Protein 1BOO (pdb70)

GO terms:
  GO:0015667 site-specific DNA-methyltransferase (cytosine-N4-specific) activity (F, IDA)
  GO:0008170 N-methyltransferase activity (F, IDA)

Nearest PDB structures (foldseek):
  1boo-assembly1_A  TM=1.004E+00  e=2.087E-64  Proteus vulgaris
  1nw8-assembly1_A  TM=7.047E-01  e=1.117E-17  Cereibacter sphaeroides
  1g60-assembly1_B  TM=7.898E-01  e=9.160E-15  Moraxella bovis
  5hfj-assembly2_C  TM=8.032E-01  e=1.870E-13  Helicobacter pylori 26695
  5hfj-assembly3_H  TM=7.462E-01  e=2.062E-12  Helicobacter pylori 26695

Structure (mmCIF, N/CA/C/O backbone):
data_1BOO
#
_entry.id   1BOO
#
_cell.length_a   48.800
_cell.length_b   112.400
_cell.length_c   59.300
_cell.angle_alpha   90.00
_cell.angle_beta   109.20
_cell.angle_gamma   90.00
#
_symmetry.space_group_name_H-M   'P 1 21 1'
#
loop_
_entity.id
_entity.type
_entity.pdbx_description
1 polymer 'PROTEIN (N-4 CYTOSINE-SPECIFIC METHYLTRANSFERASE PVU II)'
2 non-polymer S-ADENOSYL-L-HOMOCYSTEINE
#
loop_
_atom_site.group_PDB
_atom_site.id
_atom_site.type_symbol
_atom_site.label_atom_id
_atom_site.label_alt_id
_atom_site.label_comp_id
_atom_site.label_asym_id
_atom_site.label_entity_id
_atom_site.label_seq_id
_atom_site.pdbx_PDB_ins_code
_atom_site.Cartn_x
_atom_site.Cartn_y
_atom_site.Cartn_z
_atom_site.occupancy
_atom_site.B_iso_or_equiv
_atom_site.auth_seq_id
_atom_site.auth_comp_id
_atom_site.auth_asym_id
_atom_site.auth_atom_id
_atom_site.pdbx_PDB_model_num
ATOM 1 N N . ASN A 1 3 ? -23.522 37.511 63.037 1.00 71.14 16 ASN A N 1
ATOM 2 C CA . ASN A 1 3 ? -24.063 38.855 62.685 1.00 73.30 16 ASN A CA 1
ATOM 3 C C . ASN A 1 3 ? -24.596 38.878 61.245 1.00 70.47 16 ASN A C 1
ATOM 4 O O . ASN A 1 3 ? -25.635 39.481 60.955 1.00 67.91 16 ASN A O 1
ATOM 9 N N . PHE A 1 4 ? -23.877 38.208 60.350 1.00 65.01 17 PHE A N 1
ATOM 10 C CA . PHE A 1 4 ? -24.254 38.140 58.943 1.00 60.02 17 PHE A CA 1
ATOM 11 C C . PHE A 1 4 ? -25.324 37.073 58.791 1.00 63.12 17 PHE A C 1
ATOM 12 O O . PHE A 1 4 ? -25.547 36.299 59.735 1.00 66.48 17 PHE A O 1
ATOM 20 N N . GLY A 1 5 ? -25.995 37.041 57.637 1.00 62.01 18 GLY A N 1
ATOM 21 C CA . GLY A 1 5 ? -27.061 36.070 57.428 1.00 61.32 18 GLY A CA 1
ATOM 22 C C . GLY A 1 5 ? -26.635 34.646 57.108 1.00 62.96 18 GLY A C 1
ATOM 23 O O . GLY A 1 5 ? -27.479 33.799 56.815 1.00 62.55 18 GLY A O 1
ATOM 24 N N . LYS A 1 6 ? -25.345 34.357 57.257 1.00 64.77 19 LYS A N 1
ATOM 25 C CA . LYS A 1 6 ? -24.790 33.048 56.932 1.00 55.65 19 LYS A CA 1
ATOM 26 C C . LYS A 1 6 ? -23.739 32.648 57.980 1.00 52.41 19 LYS A C 1
ATOM 27 O O . LYS A 1 6 ? -23.565 33.338 58.992 1.00 57.19 19 LYS A O 1
ATOM 33 N N . LYS A 1 7 ? -23.087 31.508 57.773 1.00 45.17 20 LYS A N 1
ATOM 34 C CA . LYS A 1 7 ? -22.033 31.064 58.675 1.00 38.83 20 LYS A CA 1
ATOM 35 C C . LYS A 1 7 ? -20.744 31.098 57.870 1.00 35.38 20 LYS A C 1
ATOM 36 O O . LYS A 1 7 ? -20.724 30.766 56.685 1.00 33.31 20 LYS A O 1
ATOM 42 N N . PRO A 1 8 ? -19.660 31.555 58.494 1.00 30.92 21 PRO A N 1
ATOM 43 C CA . PRO A 1 8 ? -18.365 31.639 57.826 1.00 32.98 21 PRO A CA 1
ATOM 44 C C . PRO A 1 8 ? -17.877 30.313 57.304 1.00 29.94 21 PRO A C 1
ATOM 45 O O . PRO A 1 8 ? -18.138 29.284 57.906 1.00 39.33 21 PRO A O 1
ATOM 49 N N . ALA A 1 9 ? -17.168 30.341 56.179 1.00 23.48 22 ALA A N 1
ATOM 50 C CA . ALA A 1 9 ? -16.600 29.129 55.612 1.00 19.02 22 ALA A CA 1
ATOM 51 C C . ALA A 1 9 ? -15.617 28.579 56.640 1.00 19.44 22 ALA A C 1
ATOM 52 O O . ALA A 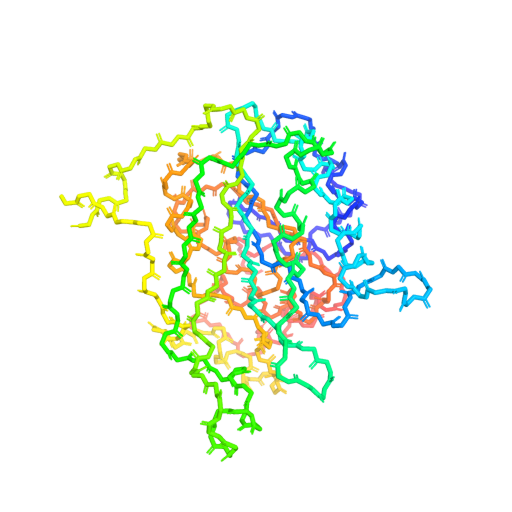1 9 ? -15.618 27.387 56.923 1.00 19.43 22 ALA A O 1
ATOM 54 N N . TYR A 1 10 ? -14.785 29.467 57.193 1.00 23.87 23 TYR A N 1
ATOM 55 C CA . TYR A 1 10 ? -13.787 29.109 58.204 1.00 16.50 23 TYR A CA 1
ATOM 56 C C . TYR A 1 10 ? -13.520 30.283 59.129 1.00 15.34 23 TYR A C 1
ATOM 57 O O . TYR A 1 10 ? -13.766 31.426 58.760 1.00 26.00 23 TYR A O 1
ATOM 66 N N . THR A 1 11 ? -12.984 30.013 60.311 1.00 12.59 24 THR A N 1
ATOM 67 C CA . THR A 1 11 ? -12.710 31.062 61.291 1.00 3.23 24 THR A CA 1
ATOM 68 C C . THR A 1 11 ? -11.356 30.839 61.915 1.00 13.26 24 THR A C 1
ATOM 69 O O . THR A 1 11 ? -10.906 29.691 62.046 1.00 18.00 24 THR A O 1
ATOM 73 N N . THR A 1 12 ? -10.680 31.925 62.260 1.00 17.68 25 THR A N 1
ATOM 74 C CA . THR A 1 12 ? -9.381 31.820 62.911 1.00 32.15 25 THR A CA 1
ATOM 75 C C . THR A 1 12 ? -9.409 32.759 64.128 1.00 38.22 25 THR A C 1
ATOM 76 O O . THR A 1 12 ? -10.458 33.329 64.460 1.00 37.14 25 THR A O 1
ATOM 80 N N . SER A 1 13 ? -8.262 32.913 64.780 1.00 46.87 26 SER A N 1
ATOM 81 C CA . SER A 1 13 ? -8.128 33.764 65.960 1.00 48.61 26 SER A CA 1
ATOM 82 C C . SER A 1 13 ? -8.768 35.164 65.849 1.00 46.33 26 SER A C 1
ATOM 83 O O . SER A 1 13 ? -9.656 35.494 66.633 1.00 44.35 26 SER A O 1
ATOM 86 N N . ASN A 1 14 ? -8.338 35.958 64.861 1.00 43.35 27 ASN A N 1
ATOM 87 C CA . ASN A 1 14 ? -8.841 37.335 64.656 1.00 36.61 27 ASN A CA 1
ATOM 88 C C . ASN A 1 14 ? -9.984 37.570 63.661 1.00 29.29 27 ASN A C 1
ATOM 89 O O . ASN A 1 14 ? -10.479 38.689 63.578 1.00 26.22 27 ASN A O 1
ATOM 94 N N . GLY A 1 15 ? -10.366 36.582 62.857 1.00 22.86 28 GLY A N 1
ATOM 95 C CA . GLY A 1 15 ? -11.438 36.840 61.913 1.00 17.96 28 GLY A CA 1
ATOM 96 C C . GLY A 1 15 ? -12.096 35.627 61.296 1.00 22.63 28 GLY A C 1
ATOM 97 O O . GLY A 1 15 ? -11.833 34.501 61.729 1.00 23.92 28 GLY A O 1
ATOM 98 N N . SER A 1 16 ? -12.913 35.848 60.260 1.00 15.52 29 SER A N 1
ATOM 99 C CA . SER A 1 16 ? -13.624 34.768 59.591 1.00 17.23 29 SER A CA 1
ATOM 100 C C . SER A 1 16 ? -14.039 35.156 58.174 1.00 19.73 29 SER A C 1
ATOM 101 O O . SER A 1 16 ? -14.416 36.296 57.940 1.00 30.69 29 SER A O 1
ATOM 104 N N . MET A 1 17 ? -14.037 34.181 57.239 1.00 14.52 30 MET A N 1
ATOM 105 C CA . MET A 1 17 ? -14.333 34.446 55.827 1.00 9.23 30 MET A CA 1
ATOM 106 C C . MET A 1 17 ? -15.671 33.797 55.505 1.00 13.05 30 MET A C 1
ATOM 107 O O . MET A 1 17 ? -15.920 32.633 55.794 1.00 18.27 30 MET A O 1
ATOM 112 N N . TYR A 1 18 ? -16.508 34.541 54.723 1.00 9.82 31 TYR A N 1
ATOM 113 C CA . TYR A 1 18 ? -17.820 34.075 54.259 1.00 9.90 31 TYR A CA 1
ATOM 114 C C . TYR A 1 18 ? -17.880 33.882 52.750 1.00 10.47 31 TYR A C 1
ATOM 115 O O . TYR A 1 18 ? -17.184 34.564 52.010 1.00 11.95 31 TYR A O 1
ATOM 124 N N . ILE A 1 19 ? -18.754 32.994 52.293 1.00 21.73 32 ILE A N 1
ATOM 125 C CA . ILE A 1 19 ? -18.946 32.753 50.862 1.00 20.51 32 ILE A CA 1
ATOM 126 C C . ILE A 1 19 ? -20.228 33.512 50.549 1.00 24.10 32 ILE A C 1
ATOM 127 O O . ILE A 1 19 ? -21.196 33.362 51.291 1.00 32.91 32 ILE A O 1
ATOM 132 N N . GLY A 1 20 ? -20.255 34.338 49.507 1.00 18.98 33 GLY A N 1
ATOM 133 C CA . GLY A 1 20 ? -21.489 35.046 49.212 1.00 21.77 33 GLY A CA 1
ATOM 134 C C . GLY A 1 20 ? -21.313 36.369 48.496 1.00 27.53 33 GLY A C 1
ATOM 135 O O . GLY A 1 20 ? -20.192 36.763 48.124 1.00 14.38 33 GLY A O 1
ATOM 136 N N . ASP A 1 21 ? -22.429 37.055 48.284 1.00 22.00 34 ASP A N 1
ATOM 137 C CA . ASP A 1 21 ? -22.404 38.342 47.613 1.00 29.64 34 ASP A CA 1
ATOM 138 C C . ASP A 1 21 ? -22.151 39.426 48.660 1.00 28.21 34 ASP A C 1
ATOM 139 O O . ASP A 1 21 ? -22.969 39.616 49.570 1.00 34.60 34 ASP A O 1
ATOM 144 N N . SER A 1 22 ? -21.057 40.169 48.511 1.00 23.77 35 SER A N 1
ATOM 145 C CA . SER A 1 22 ? -20.730 41.215 49.480 1.00 21.75 35 SER A CA 1
ATOM 146 C C . SER A 1 22 ? -21.704 42.399 49.524 1.00 23.20 35 SER A C 1
ATOM 147 O O . SER A 1 22 ? -21.854 43.025 50.570 1.00 35.01 35 SER A O 1
ATOM 150 N N . LEU A 1 23 ? -22.412 42.682 48.435 1.00 23.50 36 LEU A N 1
ATOM 151 C CA . LEU A 1 23 ? -23.375 43.790 48.443 1.00 20.05 36 LEU A CA 1
ATOM 152 C C . LEU A 1 23 ? -24.556 43.467 49.362 1.00 19.46 36 LEU A C 1
ATOM 153 O O . LEU A 1 23 ? -25.397 44.327 49.625 1.00 24.80 36 LEU A O 1
ATOM 158 N N . GLU A 1 24 ? -24.691 42.208 49.759 1.00 29.92 37 GLU A N 1
ATOM 159 C CA . GLU A 1 24 ? -25.773 41.805 50.672 1.00 34.94 37 GLU A CA 1
ATOM 160 C C . GLU A 1 24 ? -25.197 41.722 52.065 1.00 31.24 37 GLU A C 1
ATOM 161 O O . GLU A 1 24 ? -25.734 42.277 53.017 1.00 37.44 37 GLU A O 1
ATOM 167 N N . LEU A 1 25 ? -24.117 40.963 52.174 1.00 24.72 38 LEU A N 1
ATOM 168 C CA . LEU A 1 25 ? -23.449 40.785 53.441 1.00 33.43 38 LEU A CA 1
ATOM 169 C C . LEU A 1 25 ? -23.032 42.091 54.131 1.00 31.33 38 LEU A C 1
ATOM 170 O O . LEU A 1 25 ? -23.111 42.184 55.354 1.00 40.70 38 LEU A O 1
ATOM 175 N N . LEU A 1 26 ? -22.629 43.107 53.371 1.00 28.84 39 LEU A N 1
ATOM 176 C CA . LEU A 1 26 ? -22.220 44.387 53.975 1.00 22.87 39 LEU A CA 1
ATOM 177 C C . LEU A 1 26 ? -23.279 44.939 54.908 1.00 20.75 39 LEU A C 1
ATOM 178 O O . LEU A 1 26 ? -22.956 45.413 55.986 1.00 23.01 39 LEU A O 1
ATOM 183 N N . GLU A 1 27 ? -24.542 44.818 54.515 1.00 18.04 40 GLU A N 1
ATOM 184 C CA . GLU A 1 27 ? -25.666 45.335 55.295 1.00 30.31 40 GLU A CA 1
ATOM 185 C C . GLU A 1 27 ? -25.759 44.808 56.741 1.00 31.63 40 GLU A C 1
ATOM 186 O O . GLU A 1 27 ? -26.437 45.393 57.587 1.00 35.38 40 GLU A O 1
ATOM 192 N N . SER A 1 28 ? -25.102 43.691 57.014 1.00 24.71 41 SER A N 1
ATOM 193 C CA . SER A 1 28 ? -25.131 43.097 58.345 1.00 25.02 41 SER A CA 1
ATOM 194 C C . SER A 1 28 ? -24.183 43.769 59.311 1.00 23.56 41 SER A C 1
ATOM 195 O O . SER A 1 28 ? -24.158 43.442 60.498 1.00 28.64 41 SER A O 1
ATOM 198 N N . PHE A 1 29 ? -23.312 44.610 58.781 1.00 19.38 42 PHE A N 1
ATOM 199 C CA . PHE A 1 29 ? -22.393 45.335 59.631 1.00 22.51 42 PHE A CA 1
ATOM 200 C C . PHE A 1 29 ? -23.146 46.482 60.243 1.00 33.80 42 PHE A C 1
ATOM 201 O O . PHE A 1 29 ? -23.934 47.159 59.567 1.00 41.31 42 PHE A O 1
ATOM 209 N N . PRO A 1 30 ? -23.011 46.741 61.532 1.00 36.63 43 PRO A N 1
ATOM 210 C CA . PRO A 1 30 ? -23.653 47.976 61.972 1.00 46.29 43 PRO A CA 1
ATOM 211 C C . PRO A 1 30 ? -23.171 49.145 61.165 1.00 40.74 43 PRO A C 1
ATOM 212 O O . PRO A 1 30 ? -22.491 48.832 60.108 1.00 49.88 43 PRO A O 1
ATOM 216 N N . GLU A 1 31 ? -23.421 50.293 61.576 1.00 37.33 44 GLU A N 1
ATOM 217 C CA . GLU A 1 31 ? -22.937 51.450 60.835 1.00 34.67 44 GLU A CA 1
ATOM 218 C C . GLU A 1 31 ? -21.755 52.033 61.589 1.00 38.52 44 GLU A C 1
ATOM 219 O O . GLU A 1 31 ? -21.589 51.799 62.798 1.00 51.85 44 GLU A O 1
ATOM 225 N N . GLU A 1 32 ? -20.951 52.757 60.845 1.00 37.89 45 GLU A N 1
ATOM 226 C CA . GLU A 1 32 ? -19.737 53.354 61.384 1.00 36.64 45 GLU A CA 1
ATOM 227 C C . GLU A 1 32 ? -19.086 52.325 62.303 1.00 26.81 45 GLU A C 1
ATOM 228 O O . GLU A 1 32 ? -18.961 52.531 63.498 1.00 33.93 45 GLU A O 1
ATOM 234 N N . SER A 1 33 ? -18.782 51.169 61.728 1.00 21.81 46 SER A N 1
ATOM 235 C CA . SER A 1 33 ? -18.139 50.091 62.462 1.00 27.09 46 SER A CA 1
ATOM 236 C C . SER A 1 33 ? -16.788 49.691 61.865 1.00 31.32 46 SER A C 1
ATOM 237 O O . SER A 1 33 ? -15.887 49.266 62.601 1.00 33.56 46 SER A O 1
ATOM 240 N N . ILE A 1 34 ? -16.645 49.817 60.542 1.00 30.39 47 ILE A N 1
ATOM 241 C CA . ILE A 1 34 ? -15.389 49.452 59.863 1.00 23.58 47 ILE A CA 1
ATOM 242 C C . ILE A 1 34 ? -14.340 50.576 59.847 1.00 22.91 47 ILE A C 1
ATOM 243 O O . ILE A 1 34 ? -14.651 51.733 59.559 1.00 28.58 47 ILE A O 1
ATOM 248 N N . SER A 1 35 ? -13.088 50.222 60.088 1.00 18.49 48 SER A N 1
ATOM 249 C CA . SER A 1 35 ? -12.008 51.201 60.074 1.00 22.79 48 SER A CA 1
ATOM 250 C C . SER A 1 35 ? -11.322 51.250 58.696 1.00 32.23 48 SER A C 1
ATOM 251 O O . SER A 1 35 ? -10.896 52.321 58.255 1.00 28.14 48 SER A O 1
ATOM 254 N N . LEU A 1 36 ? -11.202 50.094 58.028 1.00 30.56 49 LEU A N 1
ATOM 255 C CA . LEU A 1 36 ? -10.572 50.019 56.707 1.00 18.31 49 LEU A CA 1
ATOM 256 C C . LEU A 1 36 ? -11.161 48.954 55.811 1.00 22.55 49 LEU A C 1
ATOM 257 O O . LEU A 1 36 ? -11.231 47.799 56.206 1.00 28.02 49 LEU A O 1
ATOM 262 N N . VAL A 1 37 ? -11.611 49.327 54.620 1.00 24.28 50 VAL A N 1
ATOM 263 C CA . VAL A 1 37 ? -12.096 48.328 53.672 1.00 14.86 50 VAL A CA 1
ATOM 264 C C . VAL A 1 37 ? -11.011 48.316 52.608 1.00 14.88 50 VAL A C 1
ATOM 265 O O . VAL A 1 37 ? -10.740 49.329 51.960 1.00 15.13 50 VAL A O 1
ATOM 269 N N . MET A 1 38 ? -10.361 47.183 52.443 1.00 7.91 51 MET A N 1
ATOM 270 C CA . MET A 1 38 ? -9.285 47.110 51.492 1.00 13.46 51 MET A CA 1
ATOM 271 C C . MET A 1 38 ? -9.520 46.026 50.460 1.00 16.22 51 MET A C 1
ATOM 272 O O . MET A 1 38 ? -9.555 44.864 50.849 1.00 19.21 51 MET A O 1
ATOM 277 N N . THR A 1 39 ? -9.654 46.380 49.172 1.00 8.66 52 THR A N 1
ATOM 278 C CA . THR A 1 39 ? -9.873 45.398 48.112 1.00 2.00 52 THR A CA 1
ATOM 279 C C . THR A 1 39 ? -9.286 45.843 46.819 1.00 2.91 52 THR A C 1
ATOM 280 O O . THR A 1 39 ? -8.759 46.948 46.714 1.00 8.44 52 THR A O 1
ATOM 284 N N . SER A 1 40 ? -9.407 44.945 45.845 1.00 9.60 53 SER A N 1
ATOM 285 C CA . SER A 1 40 ? -9.032 45.152 44.452 1.00 14.80 53 SER A CA 1
ATOM 286 C C . SER A 1 40 ? -10.104 44.352 43.686 1.00 16.16 53 SER A C 1
ATOM 287 O O . SER A 1 40 ? -10.066 43.128 43.660 1.00 21.37 53 SER A O 1
ATOM 290 N N . PRO A 1 41 ? -11.137 45.037 43.168 1.00 15.12 54 PRO A N 1
ATOM 291 C CA . PRO A 1 41 ? -12.249 44.457 42.417 1.00 19.91 54 PRO A CA 1
ATOM 292 C C . PRO A 1 41 ? -11.913 43.531 41.242 1.00 21.53 54 PRO A C 1
ATOM 293 O O . PRO A 1 41 ? -10.844 43.633 40.648 1.00 22.31 54 PRO A O 1
ATOM 297 N N . PRO A 1 42 ? -12.828 42.602 40.910 1.00 23.14 55 PRO A N 1
ATOM 298 C CA . PRO A 1 42 ? -12.670 41.656 39.820 1.00 26.39 55 PRO A CA 1
ATOM 299 C C . PRO A 1 42 ? -12.932 42.389 38.482 1.00 35.24 55 PRO A C 1
ATOM 300 O O . PRO A 1 42 ? -14.004 42.952 38.281 1.00 51.71 55 PRO A O 1
ATOM 304 N N . PHE A 1 43 ? -11.941 42.560 37.622 1.00 28.76 56 PHE A N 1
ATOM 305 C CA . PHE A 1 43 ? -12.261 43.232 36.371 1.00 31.70 56 PHE A CA 1
ATOM 306 C C . PHE A 1 43 ? -12.005 42.371 35.127 1.00 40.52 56 PHE A C 1
ATOM 307 O O . PHE A 1 43 ? -10.866 41.961 34.856 1.00 47.41 56 PHE A O 1
ATOM 315 N N . ALA A 1 44 ? -13.130 42.177 34.461 1.00 46.68 57 ALA A N 1
ATOM 316 C CA . ALA A 1 44 ? -13.284 41.474 33.177 1.00 50.72 57 ALA A CA 1
ATOM 317 C C . ALA A 1 44 ? -14.486 42.119 32.416 1.00 54.92 57 ALA A C 1
ATOM 318 O O . ALA A 1 44 ? -15.639 42.057 32.864 1.00 51.75 57 ALA A O 1
ATOM 320 N N . LEU A 1 45 ? -14.278 42.766 31.299 1.00 60.71 58 LEU A N 1
ATOM 321 C CA . LEU A 1 45 ? -15.258 43.344 30.369 1.00 75.76 58 LEU A CA 1
ATOM 322 C C . LEU A 1 45 ? -16.542 43.709 31.122 1.00 79.56 58 LEU A C 1
ATOM 323 O O . LEU A 1 45 ? -17.661 43.149 30.837 1.00 78.06 58 LEU A O 1
ATOM 328 N N . GLN A 1 46 ? -16.533 44.740 31.967 1.00 79.30 59 GLN A N 1
ATOM 329 C CA . GLN A 1 46 ? -17.727 45.270 32.677 1.00 82.46 59 GLN A CA 1
ATOM 330 C C . GLN A 1 46 ? -17.929 44.577 34.033 1.00 83.93 59 GLN A C 1
ATOM 331 O O . GLN A 1 46 ? -17.018 44.556 34.875 1.00 95.18 59 GLN A O 1
ATOM 333 N N . ARG A 1 47 ? -19.134 44.051 34.169 1.00 78.09 60 ARG A N 1
ATOM 334 C CA . ARG A 1 47 ? -19.609 43.324 35.364 1.00 74.99 60 ARG A CA 1
ATOM 335 C C . ARG A 1 47 ? -21.144 43.494 35.457 1.00 78.11 60 ARG A C 1
ATOM 336 O O . ARG A 1 47 ? -21.716 44.421 34.867 1.00 82.20 60 ARG A O 1
ATOM 338 N N . LYS A 1 48 ? -21.724 42.569 36.215 1.00 78.46 61 LYS A N 1
ATOM 339 C CA . LYS A 1 48 ? -23.188 42.433 36.475 1.00 80.79 61 LYS A CA 1
ATOM 340 C C . LYS A 1 48 ? -23.944 43.757 36.250 1.00 84.52 61 LYS A C 1
ATOM 341 O O . LYS A 1 48 ? -23.917 44.660 37.101 1.00 88.92 61 LYS A O 1
ATOM 343 N N . LYS A 1 49 ? -24.609 43.801 35.101 1.00 88.96 62 LYS A N 1
ATOM 344 C CA . LYS A 1 49 ? -25.424 44.953 34.650 1.00 91.59 62 LYS A CA 1
ATOM 345 C C . LYS A 1 49 ? -25.765 44.776 33.161 1.00 93.56 62 LYS A C 1
ATOM 346 O O . LYS A 1 49 ? -24.881 44.822 32.295 1.00 92.35 62 LYS A O 1
ATOM 348 N N . GLU A 1 50 ? -27.050 44.583 32.911 1.00 94.30 63 GLU A N 1
ATOM 349 C CA . GLU A 1 50 ? -27.591 44.322 31.557 1.00 92.84 63 GLU A CA 1
ATOM 350 C C . GLU A 1 50 ? -27.466 45.540 30.622 1.00 91.94 63 GLU A C 1
ATOM 351 O O . GLU A 1 50 ? -27.331 46.686 31.081 1.00 96.99 63 GLU A O 1
ATOM 353 N N . TYR A 1 51 ? -27.525 45.205 29.329 1.00 87.47 64 TYR A N 1
ATOM 354 C CA . TYR A 1 51 ? -27.465 46.168 28.203 1.00 82.72 64 TYR A CA 1
ATOM 355 C C . TYR A 1 51 ? -26.199 45.944 27.339 1.00 81.26 64 TYR A C 1
ATOM 356 O O . TYR A 1 51 ? -26.274 45.377 26.235 1.00 80.04 64 TYR A O 1
ATOM 358 N N . GLY A 1 52 ? -25.067 46.418 27.878 1.00 81.47 65 GLY A N 1
ATOM 359 C CA . GLY A 1 52 ? -23.716 46.320 27.236 1.00 78.68 65 GLY A CA 1
ATOM 360 C C . GLY A 1 52 ? -23.297 47.683 26.618 1.00 76.38 65 GLY A C 1
ATOM 361 O O . GLY A 1 52 ? -22.431 47.732 25.728 1.00 75.06 65 GLY A O 1
ATOM 362 N N . ASN A 1 53 ? -23.938 48.716 27.169 1.00 72.11 66 ASN A N 1
ATOM 363 C CA . ASN A 1 53 ? -23.881 50.170 26.760 1.00 64.78 66 ASN A CA 1
ATOM 364 C C . ASN A 1 53 ? -22.471 50.792 26.533 1.00 61.05 66 ASN A C 1
ATOM 365 O O . ASN A 1 53 ? -22.264 51.586 25.601 1.00 65.03 66 ASN A O 1
ATOM 367 N N . LEU A 1 54 ? -21.566 50.463 27.406 1.00 59.59 67 LEU A N 1
ATOM 368 C CA . LEU A 1 54 ? -20.155 50.914 27.391 1.00 60.15 67 LEU A CA 1
ATOM 369 C C . LEU A 1 54 ? -19.577 50.442 28.693 1.00 60.71 67 LEU A C 1
ATOM 370 O O . LEU A 1 54 ? -19.604 51.171 29.696 1.00 60.40 67 LEU A O 1
ATOM 375 N N . GLU A 1 55 ? -19.131 49.221 28.597 1.00 59.29 68 GLU A N 1
ATOM 376 C CA . GLU A 1 55 ? -18.568 48.484 29.713 1.00 48.03 68 GLU A CA 1
ATOM 377 C C . GLU A 1 55 ? -18.074 49.441 30.791 1.00 41.70 68 GLU A C 1
ATOM 378 O O . GLU A 1 55 ? -18.286 49.214 31.988 1.00 56.36 68 GLU A O 1
ATOM 380 N N . GLN A 1 56 ? -17.417 50.492 30.345 1.00 26.48 69 GLN A N 1
ATOM 381 C CA . GLN A 1 56 ? -16.861 51.506 31.253 1.00 19.14 69 GLN A CA 1
ATOM 382 C C . GLN A 1 56 ? -17.953 52.017 32.174 1.00 24.51 69 GLN A C 1
ATOM 383 O O . GLN A 1 56 ? -17.821 51.991 33.396 1.00 31.93 69 GLN A O 1
ATOM 389 N N . HIS A 1 57 ? -19.094 52.353 31.609 1.00 27.99 70 HIS A N 1
ATOM 390 C CA . HIS A 1 57 ? -20.174 52.844 32.445 1.00 44.44 70 HIS A CA 1
ATOM 391 C C . HIS A 1 57 ? -20.885 51.730 33.265 1.00 44.30 70 HIS A C 1
ATOM 392 O O . HIS A 1 57 ? -21.166 51.912 34.456 1.00 51.25 70 HIS A O 1
ATOM 399 N N . GLU A 1 58 ? -21.141 50.579 32.644 1.00 42.61 71 GLU A N 1
ATOM 400 C CA . GLU A 1 58 ? -21.812 49.460 33.318 1.00 37.86 71 GLU A CA 1
ATOM 401 C C . GLU A 1 58 ? -21.008 49.019 34.546 1.00 37.89 71 GLU A C 1
ATOM 402 O O . GLU A 1 58 ? -21.557 48.900 35.638 1.00 41.64 71 GLU A O 1
ATOM 404 N N . TYR A 1 59 ? -19.702 48.815 34.359 1.00 31.02 72 TYR A N 1
ATOM 405 C CA . TYR A 1 59 ? -18.780 48.435 35.430 1.00 15.59 72 TYR A CA 1
ATOM 406 C C . TYR A 1 59 ? -18.845 49.467 36.535 1.00 24.38 72 TYR A C 1
ATOM 407 O O . TYR A 1 59 ? -18.953 49.120 37.714 1.00 32.46 72 TYR A O 1
ATOM 416 N N . VAL A 1 60 ? -18.718 50.739 36.166 1.00 23.71 73 VAL A N 1
ATOM 417 C CA . VAL A 1 60 ? -18.772 51.803 37.162 1.00 20.44 73 VAL A CA 1
ATOM 418 C C . VAL A 1 60 ? -20.029 51.710 38.038 1.00 21.28 73 VAL A C 1
ATOM 419 O O . VAL A 1 60 ? -19.914 51.675 39.264 1.00 30.33 73 VAL A O 1
ATOM 423 N N . ASP A 1 61 ? -21.215 51.629 37.431 1.00 25.35 74 ASP A N 1
ATOM 424 C CA . ASP A 1 61 ? -22.463 51.535 38.205 1.00 26.43 74 ASP A CA 1
ATOM 425 C C . ASP A 1 61 ? -22.472 50.370 39.179 1.00 25.09 74 ASP A C 1
ATOM 426 O O . ASP A 1 61 ? -22.812 50.532 40.354 1.00 26.93 74 ASP A O 1
ATOM 431 N N . TRP A 1 62 ? -22.034 49.216 38.691 1.00 23.47 75 TRP A N 1
ATOM 432 C CA . TRP A 1 62 ? -21.939 47.995 39.479 1.00 18.32 75 TRP A CA 1
ATOM 433 C C . TRP A 1 62 ? -21.128 48.258 40.736 1.00 21.51 75 TRP A C 1
ATOM 434 O O . TRP A 1 62 ? -21.591 48.011 41.848 1.00 27.65 75 TRP A O 1
ATOM 445 N N . PHE A 1 63 ? -19.920 48.772 40.548 1.00 13.75 76 PHE A N 1
ATOM 446 C CA . PHE A 1 63 ? -19.044 49.049 41.665 1.00 14.32 76 PHE A CA 1
ATOM 447 C C . PHE A 1 63 ? -19.548 50.163 42.567 1.00 13.86 76 PHE A C 1
ATOM 448 O O . PHE A 1 63 ? -19.340 50.094 43.766 1.00 28.57 76 PHE A O 1
ATOM 456 N N . LEU A 1 64 ? -20.175 51.198 42.016 1.00 21.99 77 LEU A N 1
ATOM 457 C CA . LEU A 1 64 ? -20.672 52.290 42.853 1.00 19.77 77 LEU A CA 1
ATOM 458 C C . LEU A 1 64 ? -21.685 51.818 43.881 1.00 17.83 77 LEU A C 1
ATOM 459 O O . LEU A 1 64 ? -21.835 52.436 44.931 1.00 15.55 77 LEU A O 1
ATOM 464 N N . SER A 1 65 ? -22.379 50.726 43.579 1.00 19.28 78 SER A N 1
ATOM 465 C CA . SER A 1 65 ? -23.351 50.148 44.517 1.00 26.12 78 SER A CA 1
ATOM 466 C C . SER A 1 65 ? -22.645 49.758 45.826 1.00 22.43 78 SER A C 1
ATOM 467 O O . SER A 1 65 ? -23.093 50.089 46.925 1.00 24.43 78 SER A O 1
ATOM 470 N N . PHE A 1 66 ? -21.528 49.052 45.685 1.00 16.10 79 PHE A N 1
ATOM 471 C CA . PHE A 1 66 ? -20.754 48.621 46.824 1.00 12.95 79 PHE A CA 1
ATOM 472 C C . PHE A 1 66 ? -20.209 49.847 47.516 1.00 1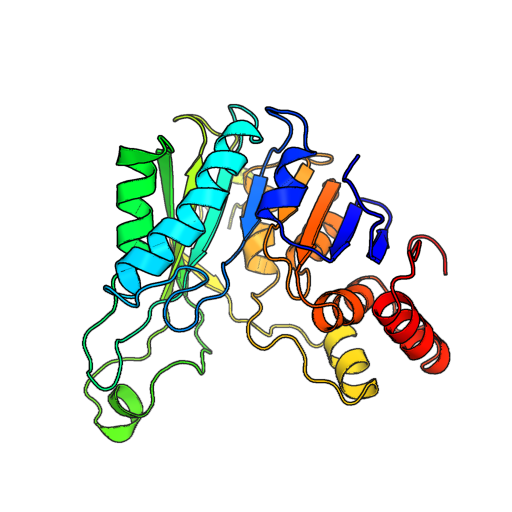3.33 79 PHE A C 1
ATOM 473 O O . PHE A 1 66 ? -20.276 49.953 48.735 1.00 22.06 79 PHE A O 1
ATOM 481 N N . ALA A 1 67 ? -19.743 50.812 46.735 1.00 15.92 80 ALA A N 1
ATOM 482 C CA . ALA A 1 67 ? -19.214 52.039 47.307 1.00 18.77 80 ALA A CA 1
ATOM 483 C C . ALA A 1 67 ? -20.251 52.678 48.242 1.00 22.08 80 ALA A C 1
ATOM 484 O O . ALA A 1 67 ? -19.944 52.973 49.398 1.00 24.07 80 ALA A O 1
ATOM 486 N N . LYS A 1 68 ? -21.490 52.815 47.779 1.00 12.66 81 LYS A N 1
ATOM 487 C CA . LYS A 1 68 ? -22.532 53.415 48.604 1.00 19.96 81 LYS A CA 1
ATOM 488 C C . LYS A 1 68 ? -22.691 52.752 49.987 1.00 25.69 81 LYS A C 1
ATOM 489 O O . LYS A 1 68 ? -22.624 53.431 51.017 1.00 24.91 81 LYS A O 1
ATOM 495 N N . VAL A 1 69 ? -22.860 51.431 50.015 1.00 19.61 82 VAL A N 1
ATOM 496 C CA . VAL A 1 69 ? -23.024 50.707 51.275 1.00 11.79 82 VAL A CA 1
ATOM 497 C C . VAL A 1 69 ? -21.777 50.832 52.142 1.00 14.51 82 VAL A C 1
ATOM 498 O O . VAL A 1 69 ? -21.882 50.941 53.363 1.00 22.27 82 VAL A O 1
ATOM 502 N N . VAL A 1 70 ? -20.595 50.812 51.527 1.00 19.19 83 VAL A N 1
ATOM 503 C CA . VAL A 1 70 ? -19.348 50.923 52.290 1.00 16.15 83 VAL A CA 1
ATOM 504 C C . VAL A 1 70 ? -19.219 52.295 52.950 1.00 20.59 83 VAL A C 1
ATOM 505 O O . VAL A 1 70 ? -18.594 52.432 54.006 1.00 9.90 83 VAL A O 1
ATOM 509 N N . ASN A 1 71 ? -19.825 53.311 52.343 1.00 25.35 84 ASN A N 1
ATOM 510 C CA . ASN A 1 71 ? -19.772 54.643 52.925 1.00 30.65 84 ASN A CA 1
ATOM 511 C C . ASN A 1 71 ? -20.465 54.568 54.289 1.00 32.13 84 ASN A C 1
ATOM 512 O O . ASN A 1 71 ? -19.863 54.870 55.322 1.00 34.66 84 ASN A O 1
ATOM 517 N N . LYS A 1 72 ? -21.681 54.031 54.295 1.00 33.50 85 LYS A N 1
ATOM 518 C CA . LYS A 1 72 ? -22.469 53.888 55.524 1.00 32.79 85 LYS A CA 1
ATOM 519 C C . LYS A 1 72 ? -21.782 53.090 56.640 1.00 27.89 85 LYS A C 1
ATOM 520 O O . LYS A 1 72 ? -21.862 53.430 57.819 1.00 32.41 85 LYS A O 1
ATOM 526 N N . LYS A 1 73 ? -21.144 51.997 56.272 1.00 15.02 86 LYS A N 1
ATOM 527 C CA . LYS A 1 73 ? -20.522 51.150 57.262 1.00 10.94 86 LYS A CA 1
ATOM 528 C C . LYS A 1 73 ? -19.158 51.601 57.773 1.00 16.65 86 LYS A C 1
ATOM 529 O O . LYS A 1 73 ? -18.680 51.115 58.814 1.00 27.01 86 LYS A O 1
ATOM 535 N N . LEU A 1 74 ? -18.519 52.535 57.089 1.00 18.31 87 LEU A N 1
ATOM 536 C CA . LEU A 1 74 ? -17.200 52.980 57.547 1.00 16.42 87 LEU A CA 1
ATOM 537 C C . LEU A 1 74 ? -17.316 53.999 58.671 1.00 19.54 87 LEU A C 1
ATOM 538 O O . LEU A 1 74 ? -18.235 54.814 58.681 1.00 21.61 87 LEU A O 1
ATOM 543 N N . LYS A 1 75 ? -16.400 53.940 59.631 1.00 20.46 88 LYS A N 1
ATOM 544 C CA . LYS A 1 75 ? -16.378 54.910 60.728 1.00 22.78 88 LYS A CA 1
ATOM 545 C C . LYS A 1 75 ? -16.024 56.261 60.088 1.00 32.32 88 LYS A C 1
ATOM 546 O O . LYS A 1 75 ? -15.472 56.295 58.980 1.00 37.32 88 LYS A O 1
ATOM 552 N N . PRO A 1 76 ? -16.332 57.393 60.759 1.00 34.19 89 PRO A N 1
ATOM 553 C CA . PRO A 1 76 ? -16.011 58.713 60.190 1.00 33.19 89 PRO A CA 1
ATOM 554 C C . PRO A 1 76 ? -14.524 58.885 59.834 1.00 35.48 89 PRO A C 1
ATOM 555 O O . PRO A 1 76 ? -14.186 59.636 58.908 1.00 35.80 89 PRO A O 1
ATOM 559 N N . ASP A 1 77 ? -13.646 58.225 60.596 1.00 31.83 90 ASP A N 1
ATOM 560 C CA . ASP A 1 77 ? -12.197 58.268 60.347 1.00 34.77 90 ASP A CA 1
ATOM 561 C C . ASP A 1 77 ? -11.751 57.089 59.478 1.00 29.67 90 ASP A C 1
ATOM 562 O O . ASP A 1 77 ? -10.554 56.881 59.269 1.00 26.49 90 ASP A O 1
ATOM 567 N N . GLY A 1 78 ? -12.732 56.347 58.964 1.00 26.91 91 GLY A N 1
ATOM 568 C CA . GLY A 1 78 ? -12.468 55.183 58.142 1.00 28.34 91 GLY A CA 1
ATOM 569 C C . GLY A 1 78 ? -12.028 55.433 56.717 1.00 25.64 91 GLY A C 1
ATOM 570 O O . GLY A 1 78 ? -12.337 56.476 56.137 1.00 28.21 91 GLY A O 1
ATOM 571 N N . SER A 1 79 ? -11.318 54.456 56.157 1.00 23.04 92 SER A N 1
ATOM 572 C CA . SER A 1 79 ? -10.815 54.522 54.795 1.00 21.21 92 SER A CA 1
ATOM 573 C C . SER A 1 79 ? -11.250 53.348 53.922 1.00 23.51 92 SER A C 1
ATOM 574 O O . SER A 1 79 ? -11.449 52.234 54.409 1.00 28.71 92 SER A O 1
ATOM 577 N N . PHE A 1 80 ? -11.347 53.609 52.621 1.00 17.45 93 PHE A N 1
ATOM 578 C CA . PHE A 1 80 ? -11.738 52.627 51.615 1.00 9.21 93 PHE A CA 1
ATOM 579 C C . PHE A 1 80 ? -10.680 52.681 50.506 1.00 10.73 93 PHE A C 1
ATOM 580 O O . PHE A 1 80 ? -10.772 53.521 49.609 1.00 10.31 93 PHE A O 1
ATOM 588 N N . VAL A 1 81 ? -9.643 51.843 50.626 1.00 4.69 94 VAL A N 1
ATOM 589 C CA . VAL A 1 81 ? -8.538 51.755 49.655 1.00 5.90 94 VAL A CA 1
ATOM 590 C C . VAL A 1 81 ? -8.920 50.684 48.607 1.00 12.36 94 VAL A C 1
ATOM 591 O O . VAL A 1 81 ? -9.239 49.540 48.957 1.00 17.28 94 VAL A O 1
ATOM 595 N N . VAL A 1 82 ? -8.878 51.067 47.327 1.00 14.26 95 VAL A N 1
ATOM 596 C CA . VAL A 1 82 ? -9.303 50.224 46.207 1.00 10.41 95 VAL A CA 1
ATOM 597 C C . VAL A 1 82 ? -8.218 50.024 45.149 1.00 9.00 95 VAL A C 1
ATOM 598 O O . VAL A 1 82 ? -7.744 51.001 44.587 1.00 8.47 95 VAL A O 1
ATOM 602 N N . ASP A 1 83 ? -7.833 48.781 44.858 1.00 2.00 96 ASP A N 1
ATOM 603 C CA . ASP A 1 83 ? -6.802 48.497 43.833 1.00 5.98 96 ASP A CA 1
ATOM 604 C C . ASP A 1 83 ? -7.431 48.177 42.442 1.00 5.42 96 ASP A C 1
ATOM 605 O O . ASP A 1 83 ? -8.311 47.321 42.318 1.00 6.78 96 ASP A O 1
ATOM 610 N N . PHE A 1 84 ? -6.979 48.906 41.418 1.00 5.63 97 PHE A N 1
ATOM 611 C CA . PHE A 1 84 ? -7.465 48.803 40.034 1.00 4.37 97 PHE A CA 1
ATOM 612 C C . PHE A 1 84 ? -6.310 48.656 39.054 1.00 8.06 97 PHE A C 1
ATOM 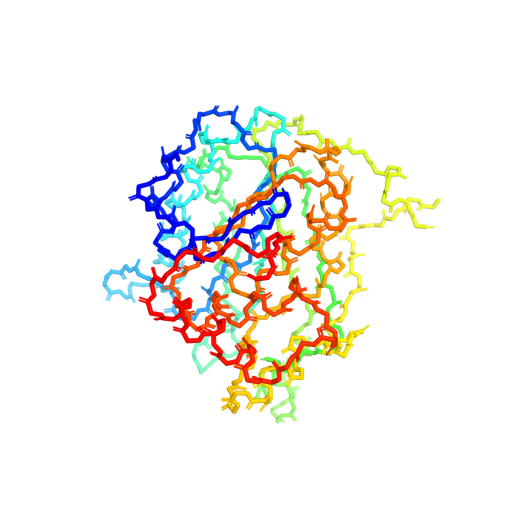613 O O . PHE A 1 84 ? -5.293 49.327 39.171 1.00 7.37 97 PHE A O 1
ATOM 621 N N . GLY A 1 85 ? -6.494 47.840 38.033 1.00 9.12 98 GLY A N 1
ATOM 622 C CA . GLY A 1 85 ? -5.433 47.673 37.066 1.00 2.00 98 GLY A CA 1
ATOM 623 C C . GLY A 1 85 ? -5.877 48.276 35.757 1.00 5.10 98 GLY A C 1
ATOM 624 O O . GLY A 1 85 ? -7.075 48.259 35.406 1.00 2.00 98 GLY A O 1
ATOM 625 N N . GLY A 1 86 ? -4.922 48.832 35.030 1.00 2.00 99 GLY A N 1
ATOM 626 C CA . GLY A 1 86 ? -5.259 49.430 33.754 1.00 17.29 99 GLY A CA 1
ATOM 627 C C . GLY A 1 86 ? -5.827 48.405 32.767 1.00 19.67 99 GLY A C 1
ATOM 628 O O . GLY A 1 86 ? -5.718 47.192 32.993 1.00 18.19 99 GLY A O 1
ATOM 629 N N . ALA A 1 87 ? -6.377 48.870 31.648 1.00 7.90 100 ALA A N 1
ATOM 630 C CA . ALA A 1 87 ? -6.935 47.958 30.672 1.00 3.71 100 ALA A CA 1
ATOM 631 C C . ALA A 1 87 ? -7.129 48.655 29.374 1.00 2.41 100 ALA A C 1
ATOM 632 O O . ALA A 1 87 ? -7.524 49.822 29.360 1.00 4.63 100 ALA A O 1
ATOM 634 N N . TYR A 1 88 ? -6.837 47.944 28.291 1.00 2.07 101 TYR A N 1
ATOM 635 C CA . TYR A 1 88 ? -7.035 48.449 26.948 1.00 2.00 101 TYR A CA 1
ATOM 636 C C . TYR A 1 88 ? -8.441 48.027 26.552 1.00 8.04 101 TYR A C 1
ATOM 637 O O . TYR A 1 88 ? -9.140 47.386 27.344 1.00 6.37 101 TYR A O 1
ATOM 646 N N . MET A 1 89 ? -8.899 48.438 25.378 1.00 19.29 102 MET A N 1
ATOM 647 C CA . MET A 1 89 ? -10.239 48.060 24.938 1.00 24.53 102 MET A CA 1
ATOM 648 C C . MET A 1 89 ? -10.078 46.946 23.915 1.00 31.71 102 MET A C 1
ATOM 649 O O . MET A 1 89 ? -8.965 46.711 23.422 1.00 29.06 102 MET A O 1
ATOM 654 N N . LYS A 1 90 ? -11.174 46.262 23.595 1.00 36.31 103 LYS A N 1
ATOM 655 C CA . LYS A 1 90 ? -11.126 45.166 22.636 1.00 34.88 103 LYS A CA 1
ATOM 656 C C . LYS A 1 90 ? -10.589 45.545 21.260 1.00 30.72 103 LYS A C 1
ATOM 657 O O . LYS A 1 90 ? -11.025 46.512 20.646 1.00 27.61 103 LYS A O 1
ATOM 663 N N . GLY A 1 91 ? -9.555 44.811 20.858 1.00 27.06 104 GLY A N 1
ATOM 664 C CA . GLY A 1 91 ? -8.918 44.969 19.566 1.00 22.68 104 GLY A CA 1
ATOM 665 C C . GLY A 1 91 ? -8.494 46.350 19.136 1.00 22.75 104 GLY A C 1
ATOM 666 O O . GLY A 1 91 ? -8.568 46.673 17.958 1.00 32.56 104 GLY A O 1
ATOM 667 N N . VAL A 1 92 ? -7.941 47.130 20.052 1.00 26.62 105 VAL A N 1
ATOM 668 C CA . VAL A 1 92 ? -7.526 48.480 19.717 1.00 24.50 105 VAL A CA 1
ATOM 669 C C . VAL A 1 92 ? -6.577 48.907 20.820 1.00 18.07 105 VAL A C 1
ATOM 670 O O . VAL A 1 92 ? -6.726 48.447 21.954 1.00 19.75 105 VAL A O 1
ATOM 674 N N . PRO A 1 93 ? -5.521 49.680 20.489 1.00 14.79 106 PRO A N 1
ATOM 675 C CA . PRO A 1 93 ? -4.607 50.094 21.557 1.00 13.09 106 PRO A CA 1
ATOM 676 C C . PRO A 1 93 ? -5.017 51.454 22.108 1.00 17.68 106 PRO A C 1
ATOM 677 O O . PRO A 1 93 ? -4.314 52.437 21.925 1.00 23.33 106 PRO A O 1
ATOM 681 N N . ALA A 1 94 ? -6.210 51.517 22.697 1.00 13.80 107 ALA A N 1
ATOM 682 C CA . ALA A 1 94 ? -6.735 52.738 23.288 1.00 11.08 107 ALA A CA 1
ATOM 683 C C . ALA A 1 94 ? -7.138 52.282 24.678 1.00 19.32 107 ALA A C 1
ATOM 684 O O . ALA A 1 94 ? -7.808 51.260 24.830 1.00 22.62 107 ALA A O 1
ATOM 686 N N . ARG A 1 95 ? -6.701 53.008 25.697 1.00 22.48 108 ARG A N 1
ATOM 687 C CA . ARG A 1 95 ? -7.001 52.631 27.061 1.00 14.52 108 ARG A CA 1
ATOM 688 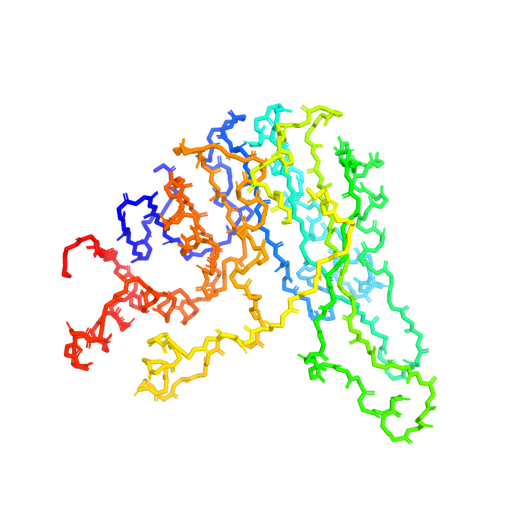C C . ARG A 1 95 ? -8.432 52.875 27.501 1.00 16.33 108 ARG A C 1
ATOM 689 O O . ARG A 1 95 ? -9.129 53.750 26.992 1.00 15.05 108 ARG A O 1
ATOM 697 N N . SER A 1 96 ? -8.874 52.029 28.423 1.00 15.77 109 SER A N 1
ATOM 698 C CA . SER A 1 96 ? -10.188 52.124 29.027 1.00 6.99 109 SER A CA 1
ATOM 699 C C . SER A 1 96 ? -9.824 53.055 30.168 1.00 10.90 109 SER A C 1
ATOM 700 O O . SER A 1 96 ? -8.661 53.062 30.618 1.00 16.19 109 SER A O 1
ATOM 703 N N . ILE A 1 97 ? -10.744 53.918 30.578 1.00 13.26 110 ILE A N 1
ATOM 704 C CA . ILE A 1 97 ? -10.457 54.812 31.702 1.00 5.85 110 ILE A CA 1
ATOM 705 C C . ILE A 1 97 ? -11.521 54.559 32.755 1.00 12.04 110 ILE A C 1
ATOM 706 O O . ILE A 1 97 ? -11.948 55.491 33.443 1.00 18.19 110 ILE A O 1
ATOM 711 N N . TYR A 1 98 ? -11.945 53.292 32.878 1.00 5.49 111 TYR A N 1
ATOM 712 C CA . TYR A 1 98 ? -12.962 52.896 33.854 1.00 3.09 111 TYR A CA 1
ATOM 713 C C . TYR A 1 98 ? -12.460 53.182 35.259 1.00 2.00 111 TYR A C 1
ATOM 714 O O . TYR A 1 98 ? -13.227 53.633 36.097 1.00 2.38 111 TYR A O 1
ATOM 723 N N . ASN A 1 99 ? -11.175 52.940 35.526 1.00 2.00 112 ASN A N 1
ATOM 724 C CA . ASN A 1 99 ? -10.642 53.216 36.870 1.00 6.10 112 ASN A CA 1
ATOM 725 C C . ASN A 1 99 ? -10.624 54.701 37.253 1.00 6.38 112 ASN A C 1
ATOM 726 O O . ASN A 1 99 ? -10.647 55.042 38.434 1.00 7.81 112 ASN A O 1
ATOM 731 N N . PHE A 1 100 ? -10.637 55.579 36.252 1.00 9.71 113 PHE A N 1
ATOM 732 C CA . PHE A 1 100 ? -10.639 57.004 36.497 1.00 3.78 113 PHE A CA 1
ATOM 733 C C . PHE A 1 100 ? -12.077 57.501 36.583 1.00 5.87 113 PHE A C 1
ATOM 734 O O . PHE A 1 100 ? -12.359 58.436 37.315 1.00 10.54 113 PHE A O 1
ATOM 742 N N . ARG A 1 101 ? -13.003 56.836 35.901 1.00 5.97 11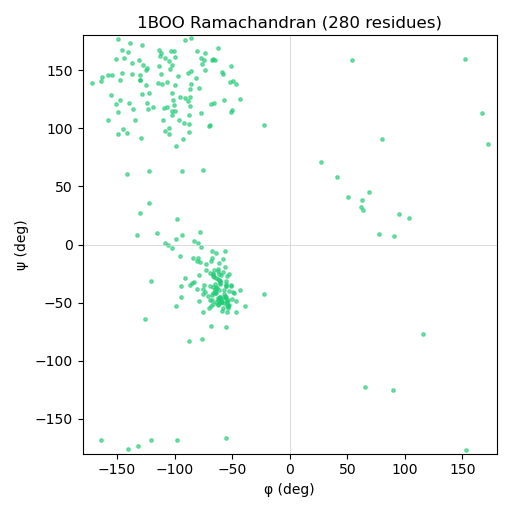4 ARG A N 1
ATOM 743 C CA . ARG A 1 101 ? -14.423 57.237 35.949 1.00 11.69 114 ARG A CA 1
ATOM 744 C C . ARG A 1 101 ? -14.974 56.939 37.335 1.00 10.09 114 ARG A C 1
ATOM 745 O O . ARG A 1 101 ? -15.816 57.664 37.854 1.00 22.29 114 ARG A O 1
ATOM 753 N N . VAL A 1 102 ? -14.506 55.843 37.917 1.00 21.02 115 VAL A N 1
ATOM 754 C CA . VAL A 1 102 ? -14.918 55.427 39.248 1.00 16.88 115 VAL A CA 1
ATOM 755 C C . VAL A 1 102 ? -14.549 56.551 40.188 1.00 16.12 115 VAL A C 1
ATOM 756 O O . VAL A 1 102 ? -15.381 57.033 40.945 1.00 15.02 115 VAL A O 1
ATOM 760 N N . LEU A 1 103 ? -13.321 57.034 40.040 1.00 17.73 116 LEU A N 1
ATOM 761 C CA . LEU A 1 103 ? -12.789 58.109 40.866 1.00 14.25 116 LEU A CA 1
ATOM 762 C C . LEU A 1 103 ? -13.680 59.354 40.843 1.00 15.32 116 LEU A C 1
ATOM 763 O O . LEU A 1 103 ? -14.193 59.783 41.871 1.00 19.18 116 LEU A O 1
ATOM 768 N N . ILE A 1 104 ? -13.914 59.915 39.671 1.00 17.53 117 ILE A N 1
ATOM 769 C CA . ILE A 1 104 ? -14.744 61.099 39.606 1.00 23.61 117 ILE A CA 1
ATOM 770 C C . ILE A 1 104 ? -16.137 60.916 40.210 1.00 18.96 117 ILE A C 1
ATOM 771 O O . ILE A 1 104 ? -16.543 61.726 41.033 1.00 21.20 117 ILE A O 1
ATOM 776 N N . ARG A 1 105 ? -16.828 59.825 39.885 1.00 8.98 118 ARG A N 1
ATOM 777 C CA . ARG A 1 105 ? -18.185 59.627 40.381 1.00 2.00 118 ARG A CA 1
ATOM 778 C C . ARG A 1 105 ? -18.257 59.274 41.843 1.00 9.43 118 ARG A C 1
ATOM 779 O O . ARG A 1 105 ? -19.300 59.422 42.493 1.00 10.31 118 ARG A O 1
ATOM 787 N N . MET A 1 106 ? -17.128 58.865 42.385 1.00 16.71 119 MET A N 1
ATOM 788 C CA . MET A 1 106 ? -17.072 58.518 43.786 1.00 20.09 119 MET A CA 1
ATOM 789 C C . MET A 1 106 ? -17.084 59.832 44.600 1.00 21.37 119 MET A C 1
ATOM 790 O O . MET A 1 106 ? -17.715 59.931 45.661 1.00 17.96 119 MET A O 1
ATOM 795 N N . ILE A 1 107 ? -16.399 60.848 44.094 1.00 15.80 120 ILE A N 1
ATOM 796 C CA . ILE A 1 107 ? -16.373 62.131 44.774 1.00 14.27 120 ILE A CA 1
ATOM 797 C C . ILE A 1 107 ? -17.681 62.921 44.495 1.00 13.71 120 ILE A C 1
ATOM 798 O O . ILE A 1 107 ? -18.344 63.404 45.401 1.00 12.01 120 ILE A O 1
ATOM 803 N N . ASP A 1 108 ? -18.061 62.998 43.234 1.00 10.61 121 ASP A N 1
ATOM 804 C CA . ASP A 1 108 ? -19.248 63.710 42.798 1.00 8.76 121 ASP A CA 1
ATOM 805 C C . ASP A 1 108 ? -20.583 63.140 43.244 1.00 13.55 121 ASP A C 1
ATOM 806 O O . ASP A 1 108 ? -21.454 63.880 43.713 1.00 23.14 121 ASP A O 1
ATOM 811 N N . GLU A 1 109 ? -20.779 61.843 43.012 1.00 17.80 122 GLU A N 1
ATOM 812 C CA . GLU A 1 109 ? -22.047 61.175 43.324 1.00 12.93 122 GLU A CA 1
ATOM 813 C C . GLU A 1 109 ? -22.135 60.485 44.685 1.00 16.79 122 GLU A C 1
ATOM 814 O O . GLU A 1 109 ? -23.117 60.634 45.405 1.00 18.91 122 GLU A O 1
ATOM 820 N N . VAL A 1 110 ? -21.110 59.741 45.059 1.00 15.40 123 VAL A N 1
ATOM 821 C CA . VAL A 1 110 ? -21.166 59.065 46.346 1.00 16.74 123 VAL A CA 1
ATOM 822 C C . VAL A 1 110 ? -20.762 59.931 47.541 1.00 19.81 123 VAL A C 1
ATOM 823 O O . VAL A 1 110 ? -21.276 59.754 48.643 1.00 28.63 123 VAL A O 1
ATOM 827 N N . GLY A 1 111 ? -19.845 60.864 47.337 1.00 18.40 124 GLY A N 1
ATOM 828 C CA . GLY A 1 111 ? -19.450 61.733 48.431 1.00 13.72 124 GLY A CA 1
ATOM 829 C C . GLY A 1 111 ? -18.226 61.312 49.221 1.00 17.92 124 GLY A C 1
ATOM 830 O O . GLY A 1 111 ? -18.108 61.623 50.404 1.00 34.95 124 GLY A O 1
ATOM 831 N N . PHE A 1 112 ? -17.336 60.557 48.598 1.00 8.96 125 PHE A N 1
ATOM 832 C CA . PHE A 1 112 ? -16.117 60.129 49.263 1.00 11.13 125 PHE A CA 1
ATOM 833 C C . PHE A 1 112 ? -15.104 61.248 49.065 1.00 10.06 125 PHE A C 1
ATOM 834 O O . PHE A 1 112 ? -15.393 62.228 48.395 1.00 18.86 125 PHE A O 1
ATOM 842 N N . PHE A 1 113 ? -13.921 61.107 49.636 1.00 8.77 126 PHE A N 1
ATOM 843 C CA . PHE A 1 113 ? -12.884 62.106 49.454 1.00 15.01 126 PHE A CA 1
ATOM 844 C C . PHE A 1 113 ? -11.642 61.320 49.039 1.00 11.97 126 PHE A C 1
ATOM 845 O O . PHE A 1 113 ? -11.415 60.217 49.533 1.00 17.98 126 PHE A O 1
ATOM 853 N N . LEU A 1 114 ? -10.843 61.845 48.124 1.00 13.06 127 LEU A N 1
ATOM 854 C CA . LEU A 1 114 ? -9.622 61.134 47.783 1.00 13.26 127 LEU A CA 1
ATOM 855 C C . LEU A 1 114 ? -8.559 61.622 48.788 1.00 14.63 127 LEU A C 1
ATOM 856 O O . LEU A 1 114 ? -7.991 62.725 48.632 1.00 18.37 127 LEU A O 1
ATOM 861 N N . ALA A 1 115 ? -8.347 60.853 49.856 1.00 4.80 128 ALA A N 1
ATOM 862 C CA . ALA A 1 115 ? -7.350 61.216 50.864 1.00 3.39 128 ALA A CA 1
ATOM 863 C C . ALA A 1 115 ? -6.002 61.388 50.178 1.00 3.59 128 ALA A C 1
ATOM 864 O O . ALA A 1 115 ? -5.260 62.315 50.459 1.00 20.17 128 ALA A O 1
ATOM 866 N N . GLU A 1 116 ? -5.675 60.462 49.294 1.00 4.11 129 GLU A N 1
ATOM 867 C CA . GLU A 1 116 ? -4.440 60.531 48.514 1.00 4.68 129 GLU A CA 1
ATOM 868 C C . GLU A 1 116 ? -4.401 59.445 47.429 1.00 10.47 129 GLU A C 1
ATOM 869 O O . GLU A 1 116 ? -4.864 58.333 47.634 1.00 15.87 129 GLU A O 1
ATOM 875 N N . ASP A 1 117 ? -3.928 59.796 46.249 1.00 9.52 130 ASP A N 1
ATOM 876 C CA . ASP A 1 117 ? -3.855 58.828 45.176 1.00 10.14 130 ASP A CA 1
ATOM 877 C C . ASP A 1 117 ? -2.527 58.081 45.303 1.00 12.75 130 ASP A C 1
ATOM 878 O O . ASP A 1 117 ? -1.481 58.730 45.371 1.00 15.92 130 ASP A O 1
ATOM 883 N N . PHE A 1 118 ? -2.569 56.743 45.339 1.00 12.26 131 PHE A N 1
ATOM 884 C CA . PHE A 1 118 ? -1.353 55.913 45.431 1.00 10.66 131 PHE A CA 1
ATOM 885 C C . PHE A 1 118 ? -1.091 55.206 44.098 1.00 14.45 131 PHE A C 1
ATOM 886 O O . PHE A 1 118 ? -2.030 55.012 43.319 1.00 15.86 131 PHE A O 1
ATOM 894 N N . TYR A 1 119 ? 0.141 54.745 43.858 1.00 17.08 132 TYR A N 1
ATOM 895 C CA . TYR A 1 119 ? 0.469 54.059 42.602 1.00 10.71 132 TYR A CA 1
ATOM 896 C C . TYR A 1 119 ? 1.390 52.875 42.851 1.00 15.28 132 TYR A C 1
ATOM 897 O O . TYR A 1 119 ? 2.498 53.050 43.365 1.00 14.46 132 TYR A O 1
ATOM 906 N N . TRP A 1 120 ? 0.949 51.681 42.447 1.00 20.01 133 TRP A N 1
ATOM 907 C CA . TRP A 1 120 ? 1.698 50.424 42.631 1.00 13.63 133 TRP A CA 1
ATOM 908 C C . TRP A 1 120 ? 2.393 49.925 41.371 1.00 12.60 133 TRP A C 1
ATOM 909 O O . TRP A 1 120 ? 1.748 49.530 40.398 1.00 15.20 133 TRP A O 1
ATOM 920 N N . PHE A 1 121 ? 3.719 49.919 41.433 1.00 13.04 134 PHE A N 1
ATOM 921 C CA . PHE A 1 121 ? 4.584 49.465 40.350 1.00 14.79 134 PHE A CA 1
ATOM 922 C C . PHE A 1 121 ? 4.987 47.999 40.576 1.00 22.02 134 PHE A C 1
ATOM 923 O O . PHE A 1 121 ? 5.770 47.688 41.491 1.00 20.10 134 PHE A O 1
ATOM 931 N N . ASN A 1 122 ? 4.401 47.105 39.774 1.00 27.78 135 ASN A N 1
ATOM 932 C CA . ASN A 1 122 ? 4.677 45.663 39.832 1.00 26.69 135 ASN A CA 1
ATOM 933 C C . ASN A 1 122 ? 5.541 45.325 38.639 1.00 19.94 135 ASN A C 1
ATOM 934 O O . ASN A 1 122 ? 5.047 45.010 37.570 1.00 24.65 135 ASN A O 1
ATOM 939 N N . PRO A 1 123 ? 6.850 45.299 38.842 1.00 20.61 136 PRO A N 1
ATOM 940 C CA . PRO A 1 123 ? 7.810 45.001 37.778 1.00 23.60 136 PRO A CA 1
ATOM 941 C C . PRO A 1 123 ? 7.446 43.776 36.932 1.00 33.52 136 PRO A C 1
ATOM 942 O O . PRO A 1 123 ? 7.444 43.831 35.700 1.00 36.91 136 PRO A O 1
ATOM 946 N N . SER A 1 124 ? 7.116 42.687 37.614 1.00 35.47 137 SER A N 1
ATOM 947 C CA . SER A 1 124 ? 6.777 41.429 36.972 1.00 31.11 137 SER A CA 1
ATOM 948 C C . SER A 1 124 ? 5.262 41.290 36.742 1.00 29.58 137 SER A C 1
ATOM 949 O O . SER A 1 124 ? 4.559 40.795 37.595 1.00 26.84 137 SER A O 1
ATOM 952 N N . LYS A 1 125 ? 4.764 41.716 35.592 1.00 31.68 138 LYS A N 1
ATOM 953 C CA . LYS A 1 125 ? 3.343 41.634 35.337 1.00 35.46 138 LYS A CA 1
ATOM 954 C C . LYS A 1 125 ? 3.084 41.109 33.917 1.00 47.85 138 LYS A C 1
ATOM 955 O O . LYS A 1 125 ? 3.445 41.750 32.921 1.00 42.48 138 LYS A O 1
ATOM 961 N N . LEU A 1 126 ? 2.449 39.945 33.897 1.00 64.69 139 LEU A N 1
ATOM 962 C CA . LEU A 1 126 ? 2.142 39.196 32.664 1.00 75.31 139 LEU A CA 1
ATOM 963 C C . LEU A 1 126 ? 0.977 39.814 31.856 1.00 87.15 139 LEU A C 1
ATOM 964 O O . LEU A 1 126 ? 0.985 39.796 30.616 1.00 96.54 139 LEU A O 1
ATOM 966 N N . PRO A 1 127 ? -0.089 40.417 32.443 1.00 84.48 140 PRO A N 1
ATOM 967 C CA . PRO A 1 127 ? -1.224 40.921 31.674 1.00 74.20 140 PRO A CA 1
ATOM 968 C C . PRO A 1 127 ? -0.769 41.897 30.629 1.00 71.19 140 PRO A C 1
ATOM 969 O O . PRO A 1 127 ? -1.633 42.352 29.784 1.00 79.06 140 PRO A O 1
ATOM 973 N N . SER A 1 128 ? 0.498 42.248 30.622 1.00 65.72 141 SER A N 1
ATOM 974 C CA . SER A 1 128 ? 1.076 43.160 29.609 1.00 56.66 141 SER A CA 1
ATOM 975 C C . SER A 1 128 ? 0.667 42.602 28.205 1.00 52.90 141 SER A C 1
ATOM 976 O O . SER A 1 128 ? 1.118 41.516 27.800 1.00 58.83 141 SER A O 1
ATOM 979 N N . PRO A 1 129 ? -0.194 43.304 27.353 1.00 43.33 142 PRO A N 1
ATOM 980 C CA . PRO A 1 129 ? -0.811 42.813 26.133 1.00 43.27 142 PRO A CA 1
ATOM 981 C C . PRO A 1 129 ? 0.229 42.650 25.061 1.00 43.59 142 PRO A C 1
ATOM 982 O O . PRO A 1 129 ? 0.537 43.627 24.303 1.00 55.93 142 PRO A O 1
ATOM 986 N N . ILE A 1 130 ? 0.650 41.420 24.839 1.00 37.36 143 ILE A N 1
ATOM 987 C CA . ILE A 1 130 ? 1.699 41.109 23.867 1.00 43.03 143 ILE A CA 1
ATOM 988 C C . ILE A 1 130 ? 1.515 41.743 22.477 1.00 28.65 143 ILE A C 1
ATOM 989 O O . ILE A 1 130 ? 2.479 42.215 21.867 1.00 25.31 143 ILE A O 1
ATOM 994 N N . GLU A 1 131 ? 0.284 41.748 21.994 1.00 23.64 144 GLU A N 1
ATOM 995 C CA . GLU A 1 131 ? -0.042 42.324 20.693 1.00 25.30 144 GLU A CA 1
ATOM 996 C C . GLU A 1 131 ? 0.494 43.752 20.475 1.00 18.61 144 GLU A C 1
ATOM 997 O O . GLU A 1 131 ? 1.102 44.040 19.445 1.00 22.57 144 GLU A O 1
ATOM 1003 N N . TRP A 1 132 ? 0.298 44.616 21.471 1.00 13.11 145 TRP A N 1
ATOM 1004 C CA . TRP A 1 132 ? 0.726 46.010 21.423 1.00 4.65 145 TRP A CA 1
ATOM 1005 C C . TRP A 1 132 ? 2.172 46.251 21.869 1.00 8.95 145 TRP A C 1
ATOM 1006 O O . TRP A 1 132 ? 2.840 47.137 21.335 1.00 3.64 145 TRP A O 1
ATOM 1017 N N . VAL A 1 133 ? 2.652 45.487 22.853 1.00 12.77 146 VAL A N 1
ATOM 1018 C CA . VAL A 1 133 ? 4.020 45.632 23.374 1.00 7.00 146 VAL A CA 1
ATOM 1019 C C . VAL A 1 133 ? 5.075 44.814 22.605 1.00 16.03 146 VAL A C 1
ATOM 1020 O O . VAL A 1 133 ? 5.696 45.334 21.679 1.00 18.48 146 VAL A O 1
ATOM 1024 N N . ASN A 1 134 ? 5.214 43.520 22.935 1.00 24.32 147 ASN A N 1
ATOM 1025 C CA . ASN A 1 134 ? 6.181 42.595 22.312 1.00 17.16 147 ASN A CA 1
ATOM 1026 C C . ASN A 1 134 ? 6.146 42.465 20.800 1.00 20.86 147 ASN A C 1
ATOM 1027 O O . ASN A 1 134 ? 7.195 42.450 20.156 1.00 22.16 147 ASN A O 1
ATOM 1032 N N . LYS A 1 135 ? 4.944 42.246 20.265 1.00 17.49 148 LYS A N 1
ATOM 1033 C CA . LYS A 1 135 ? 4.735 42.088 18.817 1.00 28.77 148 LYS A CA 1
ATOM 1034 C C . LYS A 1 135 ? 4.793 43.420 18.052 1.00 21.75 148 LYS A C 1
ATOM 1035 O O . LYS A 1 135 ? 5.824 43.755 17.469 1.00 30.65 148 LYS A O 1
ATOM 1041 N N . ARG A 1 136 ? 3.696 44.174 18.060 1.00 15.12 149 ARG A N 1
ATOM 1042 C CA . ARG A 1 136 ? 3.675 45.447 17.353 1.00 15.74 149 ARG A CA 1
ATOM 1043 C C . ARG A 1 136 ? 4.685 46.482 17.860 1.00 21.67 149 ARG A C 1
ATOM 1044 O O . ARG A 1 136 ? 5.118 47.353 17.103 1.00 22.12 149 ARG A O 1
ATOM 1052 N N . LYS A 1 137 ? 5.080 46.375 19.125 1.00 18.71 150 LYS A N 1
ATOM 1053 C CA . LYS A 1 137 ? 6.026 47.325 19.701 1.00 20.97 150 LYS A CA 1
ATOM 1054 C C . LYS A 1 137 ? 5.542 48.778 19.741 1.00 19.33 150 LYS A C 1
ATOM 1055 O O . LYS A 1 137 ? 6.352 49.716 19.695 1.00 19.12 150 LYS A O 1
ATOM 1061 N N . ILE A 1 138 ? 4.226 48.945 19.909 1.00 18.22 151 ILE A N 1
ATOM 1062 C CA . ILE A 1 138 ? 3.593 50.263 19.980 1.00 19.32 151 ILE A CA 1
ATOM 1063 C C . ILE A 1 138 ? 3.178 50.808 21.362 1.00 17.38 151 ILE A C 1
ATOM 1064 O O . ILE A 1 138 ? 2.675 51.921 21.424 1.00 18.88 151 ILE A O 1
ATOM 1069 N N . ARG A 1 139 ? 3.344 50.044 22.444 1.00 16.94 152 ARG A N 1
ATOM 1070 C CA . ARG A 1 139 ? 2.999 50.500 23.801 1.00 7.24 152 ARG A CA 1
ATOM 1071 C C . ARG A 1 139 ? 4.045 49.913 24.720 1.00 8.70 152 ARG A C 1
ATOM 1072 O O . ARG A 1 139 ? 4.674 48.940 24.380 1.00 10.02 152 ARG A O 1
ATOM 1080 N N . VAL A 1 140 ? 4.205 50.474 25.905 1.00 17.39 153 VAL A N 1
ATOM 1081 C CA . VAL A 1 140 ? 5.206 49.966 26.825 1.00 18.26 153 VAL A CA 1
ATOM 1082 C C . VAL A 1 140 ? 4.559 49.074 27.889 1.00 20.91 153 VAL A C 1
ATOM 1083 O O . VAL A 1 140 ? 3.333 49.074 28.052 1.00 12.15 153 VAL A O 1
ATOM 1087 N N . LYS A 1 141 ? 5.381 48.330 28.627 1.00 13.07 154 LYS A N 1
ATOM 1088 C CA . LYS A 1 141 ? 4.859 47.437 29.657 1.00 8.11 154 LYS A CA 1
ATOM 1089 C C . LYS A 1 141 ? 3.890 48.122 30.582 1.00 8.60 154 LYS A C 1
ATOM 1090 O O . LYS A 1 141 ? 4.246 49.046 31.311 1.00 20.32 154 LYS A O 1
ATOM 1096 N N . ASP A 1 142 ? 2.656 47.656 30.544 1.00 24.76 155 ASP A N 1
ATOM 1097 C CA . ASP A 1 142 ? 1.592 48.156 31.405 1.00 27.70 155 ASP A CA 1
ATOM 1098 C C . ASP A 1 142 ? 2.024 47.641 32.793 1.00 29.64 155 ASP A C 1
ATOM 1099 O O . ASP A 1 142 ? 1.900 46.450 33.063 1.00 44.15 155 ASP A O 1
ATOM 1104 N N . ALA A 1 143 ? 2.579 48.502 33.649 1.00 20.15 156 ALA A N 1
ATOM 1105 C CA . ALA A 1 143 ? 3.070 48.043 34.958 1.00 15.23 156 ALA A CA 1
ATOM 1106 C C . ALA A 1 143 ? 2.711 48.815 36.220 1.00 13.09 156 ALA A C 1
ATOM 1107 O O . ALA A 1 143 ? 3.261 48.541 37.279 1.00 14.85 156 ALA A O 1
ATOM 1109 N N . VAL A 1 144 ? 1.819 49.789 36.111 1.00 15.66 157 VAL A N 1
ATOM 1110 C CA . VAL A 1 144 ? 1.407 50.588 37.257 1.00 6.83 157 VAL A CA 1
ATOM 1111 C C . VAL A 1 144 ? -0.109 50.509 37.467 1.00 12.14 157 VAL A C 1
ATOM 1112 O O . VAL A 1 144 ? -0.893 50.638 36.512 1.00 11.42 157 VAL A O 1
ATOM 1116 N N . ASN A 1 145 ? -0.499 50.228 38.714 1.00 10.91 158 ASN A N 1
ATOM 1117 C CA . ASN A 1 145 ? -1.897 50.096 39.119 1.00 4.99 158 ASN A CA 1
ATOM 1118 C C . ASN A 1 145 ? -2.322 51.311 39.937 1.00 14.27 158 ASN A C 1
ATOM 1119 O O . ASN A 1 145 ? -1.575 51.800 40.791 1.00 18.54 158 ASN A O 1
ATOM 1124 N N . THR A 1 146 ? -3.537 51.782 39.687 1.00 7.31 159 THR A N 1
ATOM 1125 C CA . THR A 1 146 ? -4.063 52.938 40.376 1.00 5.18 159 THR A CA 1
ATOM 1126 C C . THR A 1 146 ? -4.729 52.494 41.670 1.00 7.86 159 THR A C 1
ATOM 1127 O O . THR A 1 146 ? -5.822 51.927 41.643 1.00 11.69 159 THR A O 1
ATOM 1131 N N . VAL A 1 147 ? -4.065 52.714 42.801 1.00 3.17 160 VAL A N 1
ATOM 1132 C CA . VAL A 1 147 ? -4.632 52.328 44.083 1.00 7.12 160 VAL A CA 1
ATOM 1133 C C . VAL A 1 147 ? -5.203 53.621 44.632 1.00 4.02 160 VAL A C 1
ATOM 1134 O O . VAL A 1 147 ? -4.447 54.564 44.867 1.00 5.79 160 VAL A O 1
ATOM 1138 N N . TRP A 1 148 ? -6.521 53.708 44.781 1.00 5.08 161 TRP A N 1
ATOM 1139 C CA . TRP A 1 148 ? -7.132 54.931 45.277 1.00 4.73 161 TRP A CA 1
ATOM 1140 C C . TRP A 1 148 ? -7.468 54.790 46.781 1.00 9.09 161 TRP A C 1
ATOM 1141 O O . TRP A 1 148 ? -8.309 53.943 47.164 1.00 14.66 161 TRP A O 1
ATOM 1152 N N . TRP A 1 149 ? -6.885 55.652 47.621 1.00 9.06 162 TRP A N 1
ATOM 1153 C CA . TRP A 1 149 ? -7.136 55.638 49.058 1.00 8.20 162 TRP A CA 1
ATOM 1154 C C . TRP A 1 149 ? -8.289 56.603 49.221 1.00 5.16 162 TRP A C 1
ATOM 1155 O O . TRP A 1 149 ? -8.088 57.777 49.006 1.00 19.43 162 TRP A O 1
ATOM 1166 N N . PHE A 1 150 ? -9.510 56.125 49.452 1.00 19.48 163 PHE A N 1
ATOM 1167 C CA . PHE A 1 150 ? -10.665 57.016 49.641 1.00 20.19 163 PHE A CA 1
ATOM 1168 C C . PHE A 1 150 ? -10.872 57.105 51.143 1.00 18.87 163 PHE A C 1
ATOM 1169 O O . PHE A 1 150 ? -10.436 56.215 51.866 1.00 13.71 163 PHE A O 1
ATOM 1177 N N . SER A 1 151 ? -11.593 58.124 51.611 1.00 19.01 164 SER A N 1
ATOM 1178 C CA . SER A 1 151 ? -11.844 58.285 53.036 1.00 10.92 164 SER A CA 1
ATOM 1179 C C . SER A 1 151 ? -13.211 58.877 53.238 1.00 10.18 164 SER A C 1
ATOM 1180 O O . SER A 1 151 ? -13.675 59.626 52.386 1.00 16.18 164 SER A O 1
ATOM 1183 N N . LYS A 1 152 ? -13.877 58.513 54.334 1.00 11.41 165 LYS A N 1
ATOM 1184 C CA . LYS A 1 152 ? -15.209 59.023 54.587 1.00 11.36 165 LYS A CA 1
ATOM 1185 C C . LYS A 1 152 ? -15.263 60.529 54.853 1.00 13.78 165 LYS A C 1
ATOM 1186 O O . LYS A 1 152 ? -16.291 61.171 54.617 1.00 11.94 165 LYS A O 1
ATOM 1192 N N . THR A 1 153 ? -14.173 61.091 55.359 1.00 14.13 166 THR A N 1
ATOM 1193 C CA . THR A 1 153 ? -14.104 62.528 55.635 1.00 12.77 166 THR A CA 1
ATOM 1194 C C . THR A 1 153 ? -12.722 62.989 55.200 1.00 17.91 166 THR A C 1
ATOM 1195 O O . THR A 1 153 ? -11.869 62.167 54.853 1.00 30.83 166 THR A O 1
ATOM 1199 N N . GLU A 1 154 ? -12.487 64.295 55.237 1.00 20.56 167 GLU A N 1
ATOM 1200 C CA . GLU A 1 154 ? -11.197 64.843 54.824 1.00 18.73 167 GLU A CA 1
ATOM 1201 C C . GLU A 1 154 ? -10.102 64.440 55.795 1.00 27.64 167 GLU A C 1
ATOM 1202 O O . GLU A 1 154 ? -8.912 64.593 55.503 1.00 33.14 167 GLU A O 1
ATOM 1208 N N . TRP A 1 155 ? -10.512 63.892 56.938 1.00 33.23 168 TRP A N 1
ATOM 1209 C CA . TRP A 1 155 ? -9.582 63.521 58.003 1.00 29.99 168 TRP A CA 1
ATOM 1210 C C . TRP A 1 155 ? -9.611 62.064 58.433 1.00 30.52 168 TRP A C 1
ATOM 1211 O O . TRP A 1 155 ? -9.946 61.770 59.580 1.00 23.22 168 TRP A O 1
ATOM 1222 N N . PRO A 1 156 ? -9.272 61.127 57.531 1.00 29.74 169 PRO A N 1
ATOM 1223 C CA . PRO A 1 156 ? -9.308 59.743 57.986 1.00 23.55 169 PRO A CA 1
ATOM 1224 C C . PRO A 1 156 ? -8.115 59.475 58.878 1.00 22.38 169 PRO A C 1
ATOM 1225 O O . PRO A 1 156 ? -7.105 60.189 58.828 1.00 18.57 169 PRO A O 1
ATOM 1229 N N . LYS A 1 157 ? -8.241 58.439 59.693 1.00 16.73 170 LYS A N 1
ATOM 1230 C CA . LYS A 1 157 ? -7.188 58.041 60.610 1.00 20.18 170 LYS A CA 1
ATOM 1231 C C . LYS A 1 157 ? -5.962 57.548 59.825 1.00 21.01 170 LYS A C 1
ATOM 1232 O O . LYS A 1 157 ? -6.063 56.581 59.073 1.00 27.18 170 LYS A O 1
ATOM 1238 N N . SER A 1 158 ? -4.810 58.189 60.041 1.00 26.11 171 SER A N 1
ATOM 1239 C CA . SER A 1 158 ? -3.561 57.859 59.355 1.00 22.09 171 SER A CA 1
ATOM 1240 C C . SER A 1 158 ? -2.304 58.268 60.176 1.00 22.87 171 SER A C 1
ATOM 1241 O O . SER A 1 158 ? -2.333 59.252 60.917 1.00 32.52 171 SER A O 1
ATOM 1244 N N . ASP A 1 159 ? -1.225 57.485 60.081 1.00 21.35 172 ASP A N 1
ATOM 1245 C CA . ASP A 1 159 ? 0.049 57.758 60.772 1.00 18.51 172 ASP A CA 1
ATOM 1246 C C . ASP A 1 159 ? 1.230 57.218 59.958 1.00 22.26 172 ASP A C 1
ATOM 1247 O O . ASP A 1 159 ? 1.675 56.089 60.170 1.00 24.85 172 ASP A O 1
ATOM 1252 N N . ILE A 1 160 ? 1.845 58.074 59.147 1.00 14.17 173 ILE A N 1
ATOM 1253 C CA . ILE A 1 160 ? 2.952 57.625 58.306 1.00 13.87 173 ILE A CA 1
ATOM 1254 C C . ILE A 1 160 ? 4.233 57.141 59.000 1.00 16.26 173 ILE A C 1
ATOM 1255 O O . ILE A 1 160 ? 5.123 56.581 58.350 1.00 19.70 173 ILE A O 1
ATOM 1260 N N . THR A 1 161 ? 4.330 57.287 60.312 1.00 19.59 174 THR A N 1
ATOM 1261 C CA . THR A 1 161 ? 5.560 56.839 60.974 1.00 34.94 174 THR A CA 1
ATOM 1262 C C . THR A 1 161 ? 5.625 55.320 61.176 1.00 33.25 174 THR A C 1
ATOM 1263 O O . THR A 1 161 ? 6.689 54.782 61.485 1.00 34.20 174 THR A O 1
ATOM 1267 N N . LYS A 1 162 ? 4.475 54.652 61.035 1.00 29.35 175 LYS A N 1
ATOM 1268 C CA . LYS A 1 162 ? 4.378 53.199 61.174 1.00 23.49 175 LYS A CA 1
ATOM 1269 C C . LYS A 1 162 ? 4.762 52.571 59.833 1.00 33.12 175 LYS A C 1
ATOM 1270 O O . LYS A 1 162 ? 4.993 51.367 59.724 1.00 31.19 175 LYS A O 1
ATOM 1276 N N . VAL A 1 163 ? 4.843 53.422 58.820 1.00 35.27 176 VAL A N 1
ATOM 1277 C CA . VAL A 1 163 ? 5.157 53.013 57.464 1.00 39.15 176 VAL A CA 1
ATOM 1278 C C . VAL A 1 163 ? 6.497 53.602 56.992 1.00 45.09 176 VAL A C 1
ATOM 1279 O O . VAL A 1 163 ? 6.880 53.482 55.819 1.00 39.16 176 VAL A O 1
ATOM 1283 N N . LEU A 1 164 ? 7.234 54.190 57.928 1.00 51.24 177 LEU A N 1
ATOM 1284 C CA . LEU A 1 164 ? 8.521 54.805 57.617 1.00 48.87 177 LEU A CA 1
ATOM 1285 C C . LEU A 1 164 ? 9.464 53.880 56.870 1.00 45.45 177 LEU A C 1
ATOM 1286 O O . LEU A 1 164 ? 9.545 52.686 57.170 1.00 42.06 177 LEU A O 1
ATOM 1291 N N . ALA A 1 165 ? 10.164 54.451 55.892 1.00 46.75 178 ALA A N 1
ATOM 1292 C CA . ALA A 1 165 ? 11.122 53.721 55.071 1.00 45.20 178 ALA A CA 1
ATOM 1293 C C . ALA A 1 165 ? 12.357 53.341 55.876 1.00 49.13 178 ALA A C 1
ATOM 1294 O O . ALA A 1 165 ? 13.396 54.000 55.785 1.00 52.69 178 ALA A O 1
ATOM 1296 N N . SER A 1 204 ? 13.031 58.482 57.275 1.00 51.40 217 SER A N 1
ATOM 1297 C CA . SER A 1 204 ? 12.821 58.373 55.834 1.00 56.73 217 SER A CA 1
ATOM 1298 C C . SER A 1 204 ? 11.360 58.205 55.420 1.00 55.70 217 SER A C 1
ATOM 1299 O O . SER A 1 204 ? 10.834 57.088 55.343 1.00 52.75 217 SER A O 1
ATOM 1302 N N . ILE A 1 205 ? 10.715 59.341 55.174 1.00 50.55 218 ILE A N 1
ATOM 1303 C CA . ILE A 1 205 ? 9.320 59.393 54.751 1.00 47.79 218 ILE A CA 1
ATOM 1304 C C . ILE A 1 205 ? 9.189 58.817 53.339 1.00 44.53 218 ILE A C 1
ATOM 1305 O O . ILE A 1 205 ? 9.845 59.276 52.406 1.00 36.52 218 ILE A O 1
ATOM 1310 N N . PRO A 1 206 ? 8.380 57.757 53.188 1.00 43.00 219 PRO A N 1
ATOM 1311 C CA . PRO A 1 206 ? 8.161 57.097 51.903 1.00 39.07 219 PRO A CA 1
ATOM 1312 C C . PRO A 1 206 ? 7.275 57.934 50.975 1.00 32.30 219 PRO A C 1
ATOM 1313 O O . PRO A 1 206 ? 6.617 58.887 51.424 1.00 38.11 219 PRO A O 1
ATOM 1317 N N . PRO A 1 207 ? 7.261 57.601 49.668 1.00 21.91 220 PRO A N 1
ATOM 1318 C CA . PRO A 1 207 ? 6.441 58.340 48.710 1.00 26.03 220 PRO A CA 1
ATOM 1319 C C . PRO A 1 207 ? 5.088 57.728 48.338 1.00 25.63 220 PRO A C 1
ATOM 1320 O O . PRO A 1 207 ? 4.580 56.792 48.964 1.00 23.26 220 PRO A O 1
ATOM 1324 N N . ASN A 1 208 ? 4.541 58.341 47.293 1.00 27.67 221 ASN A N 1
ATOM 1325 C CA . ASN A 1 208 ? 3.280 58.055 46.627 1.00 16.58 221 ASN A CA 1
ATOM 1326 C C . ASN A 1 208 ? 3.352 56.722 45.868 1.00 18.66 221 ASN A C 1
ATOM 1327 O O . ASN A 1 208 ? 2.325 56.121 45.549 1.00 8.11 221 ASN A O 1
ATOM 1332 N N . LEU A 1 209 ? 4.580 56.328 45.513 1.00 18.47 222 LEU A N 1
ATOM 1333 C CA . LEU A 1 209 ? 4.865 55.118 44.755 1.00 15.47 222 LEU A CA 1
ATOM 1334 C C . LEU A 1 209 ? 5.365 53.933 45.587 1.00 21.09 222 LEU A C 1
ATOM 1335 O O . LEU A 1 209 ? 6.424 53.994 46.246 1.00 16.27 222 LEU A O 1
ATOM 1340 N N . LEU A 1 210 ? 4.638 52.827 45.451 1.00 14.07 223 LEU A N 1
ATOM 1341 C CA . LEU A 1 210 ? 4.914 51.575 46.133 1.00 7.05 223 LEU A CA 1
ATOM 1342 C C . LEU A 1 210 ? 5.486 50.610 45.097 1.00 11.18 223 LEU A C 1
ATOM 1343 O O . LEU A 1 210 ? 4.815 50.275 44.122 1.00 20.07 223 LEU A O 1
ATOM 1348 N N . GLN A 1 211 ? 6.712 50.159 45.280 1.00 20.05 224 GLN A N 1
ATOM 1349 C CA . GLN A 1 211 ? 7.274 49.210 44.332 1.00 24.39 224 GLN A CA 1
ATOM 1350 C C . GLN A 1 211 ? 7.282 47.807 44.964 1.00 35.03 224 GLN A C 1
ATOM 1351 O O . GLN A 1 211 ? 8.112 47.516 45.829 1.00 47.22 224 GLN A O 1
ATOM 1357 N N . ILE A 1 212 ? 6.301 46.978 44.607 1.00 32.27 225 ILE A N 1
ATOM 1358 C CA . ILE A 1 212 ? 6.193 45.609 45.123 1.00 25.49 225 ILE A CA 1
ATOM 1359 C C . ILE A 1 212 ? 5.983 44.692 43.910 1.00 27.11 225 ILE A C 1
ATOM 1360 O O . ILE A 1 212 ? 5.519 45.149 42.876 1.00 36.07 225 ILE A O 1
ATOM 1365 N N . SER A 1 213 ? 6.287 43.401 44.050 1.00 36.52 226 SER A N 1
ATOM 1366 C CA . SER A 1 213 ? 6.127 42.391 42.991 1.00 42.73 226 SER A CA 1
ATOM 1367 C C . SER A 1 213 ? 5.355 41.234 43.652 1.00 52.87 226 SER A C 1
ATOM 1368 O O . SER A 1 213 ? 5.562 40.978 44.850 1.00 58.74 226 SER A O 1
ATOM 1371 N N . ASN A 1 214 ? 4.484 40.535 42.911 1.00 63.97 227 ASN A N 1
ATOM 1372 C CA . ASN A 1 214 ? 3.665 39.459 43.518 1.00 73.85 227 ASN A CA 1
ATOM 1373 C C . ASN A 1 214 ? 4.384 38.370 44.282 1.00 73.14 227 ASN A C 1
ATOM 1374 O O . ASN A 1 214 ? 4.046 38.072 45.435 1.00 71.11 227 ASN A O 1
ATOM 1379 N N . SER A 1 215 ? 5.356 37.739 43.718 1.00 69.12 228 SER A N 1
ATOM 1380 C CA . SER A 1 215 ? 5.946 36.628 44.450 1.00 64.01 228 SER A CA 1
ATOM 1381 C C . SER A 1 215 ? 7.356 36.924 44.944 1.00 68.15 228 SER A C 1
ATOM 1382 O O . SER A 1 215 ? 8.309 36.957 44.152 1.00 63.71 228 SER A O 1
ATOM 1385 N N . GLU A 1 216 ? 7.366 37.114 46.240 1.00 71.73 229 GLU A N 1
ATOM 1386 C CA . GLU A 1 216 ? 8.554 37.286 47.069 1.00 79.63 229 GLU A CA 1
ATOM 1387 C C . GLU A 1 216 ? 8.355 36.297 48.202 1.00 84.19 229 GLU A C 1
ATOM 1388 O O . GLU A 1 216 ? 8.854 36.495 49.320 1.00 87.13 229 GLU A O 1
ATOM 1394 N N . SER A 1 217 ? 7.595 35.291 47.791 1.00 84.85 230 SER A N 1
ATOM 1395 C CA . SER A 1 217 ? 7.164 34.176 48.623 1.00 84.23 230 SER A CA 1
ATOM 1396 C C . SER A 1 217 ? 7.090 32.881 47.804 1.00 85.55 230 SER A C 1
ATOM 1397 O O . SER A 1 217 ? 7.146 32.902 46.565 1.00 81.39 230 SER A O 1
ATOM 1400 N N . ASN A 1 218 ? 6.969 31.826 48.573 1.00 83.51 231 ASN A N 1
ATOM 1401 C CA . ASN A 1 218 ? 6.812 30.439 48.113 1.00 80.23 231 ASN A CA 1
ATOM 1402 C C . ASN A 1 218 ? 5.552 29.940 48.807 1.00 74.76 231 ASN A C 1
ATOM 1403 O O . ASN A 1 218 ? 4.532 29.705 48.169 1.00 82.34 231 ASN A O 1
ATOM 1408 N N . GLY A 1 219 ? 5.620 29.872 50.135 1.00 63.83 232 GLY A N 1
ATOM 1409 C CA . GLY A 1 219 ? 4.486 29.474 50.956 1.00 48.86 232 GLY A CA 1
ATOM 1410 C C . GLY A 1 219 ? 3.723 28.179 50.750 1.00 41.83 232 GLY A C 1
ATOM 1411 O O . GLY A 1 219 ? 3.675 27.590 49.673 1.00 41.10 232 GLY A O 1
ATOM 1412 N N . GLN A 1 220 ? 3.044 27.786 51.818 1.00 41.93 233 GLN A N 1
ATOM 1413 C CA . GLN A 1 220 ? 2.241 26.574 51.846 1.00 37.62 233 GLN A CA 1
ATOM 1414 C C . GLN A 1 220 ? 0.937 26.663 51.051 1.00 33.20 233 GLN A C 1
ATOM 1415 O O . GLN A 1 220 ? 0.378 25.646 50.686 1.00 42.55 233 GLN A O 1
ATOM 1417 N N . TYR A 1 221 ? 0.431 27.864 50.800 1.00 31.75 234 TYR A N 1
ATOM 1418 C CA . TYR A 1 221 ? -0.808 28.007 50.035 1.00 21.83 234 TYR A CA 1
ATOM 1419 C C . TYR A 1 221 ? -0.539 27.542 48.611 1.00 21.66 234 TYR A C 1
ATOM 1420 O O . TYR A 1 221 ? -1.328 26.788 48.049 1.00 30.41 234 TYR A O 1
ATOM 1429 N N . LEU A 1 222 ? 0.616 27.911 48.062 1.00 17.50 235 LEU A N 1
ATOM 1430 C CA . LEU A 1 222 ? 0.951 27.528 46.698 1.00 19.61 235 LEU A CA 1
ATOM 1431 C C . LEU A 1 222 ? 1.154 26.036 46.632 1.00 29.50 235 LEU A C 1
ATOM 1432 O O . LEU A 1 222 ? 0.629 25.381 45.727 1.00 37.42 235 LEU A O 1
ATOM 1437 N N . ALA A 1 223 ? 1.859 25.493 47.622 1.00 36.93 236 ALA A N 1
ATOM 1438 C CA . ALA A 1 223 ? 2.128 24.050 47.699 1.00 40.32 236 ALA A CA 1
ATOM 1439 C C . ALA A 1 223 ? 0.842 23.228 47.877 1.00 35.98 236 ALA A C 1
ATOM 1440 O O . ALA A 1 223 ? 0.617 22.243 47.166 1.00 44.93 236 ALA A O 1
ATOM 1442 N N . ASN A 1 224 ? 0.014 23.632 48.838 1.00 27.08 237 ASN A N 1
ATOM 1443 C CA . ASN A 1 224 ? -1.258 22.978 49.119 1.00 28.47 237 ASN A CA 1
ATOM 1444 C C . ASN A 1 224 ? -2.202 23.110 47.924 1.00 31.84 237 ASN A C 1
ATOM 1445 O O . ASN A 1 224 ? -3.047 22.240 47.692 1.00 35.48 237 ASN A O 1
ATOM 1450 N N . CYS A 1 225 ? -2.059 24.182 47.152 1.00 34.12 238 CYS A N 1
ATOM 1451 C CA . CYS A 1 225 ? -2.885 24.326 45.960 1.00 36.31 238 CYS A CA 1
ATOM 1452 C C . CYS A 1 225 ? -2.420 23.243 44.989 1.00 43.08 238 CYS A C 1
ATOM 1453 O O . CYS A 1 225 ? -3.225 22.403 44.565 1.00 41.44 238 CYS A O 1
ATOM 1456 N N . LYS A 1 226 ? -1.110 23.196 44.728 1.00 49.48 239 LYS A N 1
ATOM 1457 C CA . LYS A 1 226 ? -0.528 22.192 43.827 1.00 54.31 239 LYS A CA 1
ATOM 1458 C C . LYS A 1 226 ? -0.975 20.785 44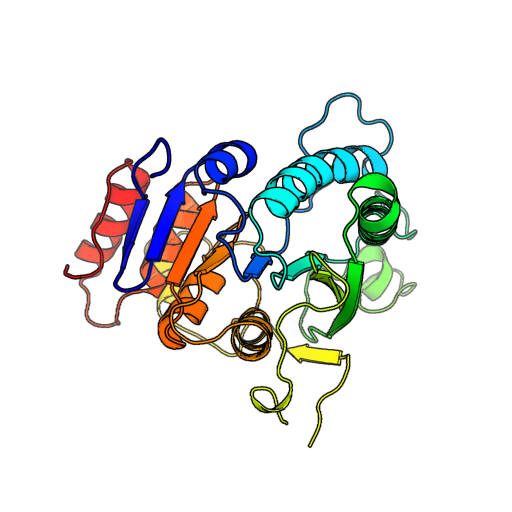.220 1.00 53.64 239 LYS A C 1
ATOM 1459 O O . LYS A 1 226 ? -1.244 19.956 43.349 1.00 54.15 239 LYS A O 1
ATOM 1461 N N . LEU A 1 227 ? -1.124 20.563 45.528 1.00 47.15 240 LEU A N 1
ATOM 1462 C CA . LEU A 1 227 ? -1.539 19.277 46.102 1.00 51.37 240 LEU A CA 1
ATOM 1463 C C . LEU A 1 227 ? -2.927 18.817 45.628 1.00 51.49 240 LEU A C 1
ATOM 1464 O O . LEU A 1 227 ? -3.174 17.648 45.303 1.00 50.50 240 LEU A O 1
ATOM 1469 N N . MET A 1 228 ? -3.847 19.757 45.639 1.00 49.29 241 MET A N 1
ATOM 1470 C CA . MET A 1 228 ? -5.215 19.497 45.253 1.00 49.59 241 MET A CA 1
ATOM 1471 C C . MET A 1 228 ? -5.380 19.483 43.747 1.00 48.21 241 MET A C 1
ATOM 1472 O O . MET A 1 228 ? -6.493 19.312 43.258 1.00 52.48 241 MET A O 1
ATOM 1477 N N . GLY A 1 229 ? -4.283 19.670 43.017 1.00 47.99 242 GLY A N 1
ATOM 1478 C CA . GLY A 1 229 ? -4.353 19.703 41.564 1.00 52.81 242 GLY A CA 1
ATOM 1479 C C . GLY A 1 229 ? -5.201 20.878 41.095 1.00 54.64 242 GLY A C 1
ATOM 1480 O O . GLY A 1 229 ? -5.830 20.849 40.029 1.00 55.27 242 GLY A O 1
ATOM 1481 N N . ILE 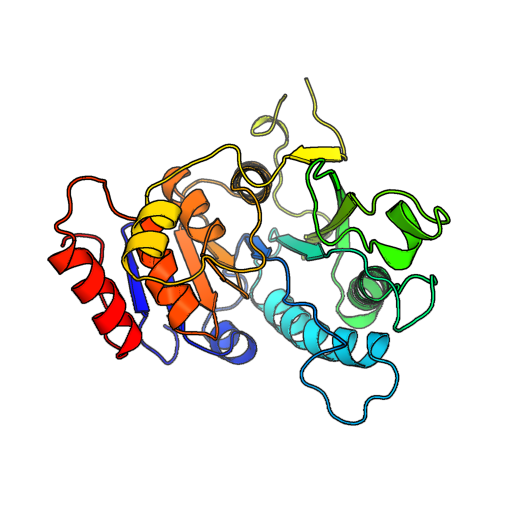A 1 230 ? -5.184 21.935 41.899 1.00 58.34 243 ILE A N 1
ATOM 1482 C CA . ILE A 1 230 ? -5.950 23.138 41.628 1.00 60.17 243 ILE A CA 1
ATOM 1483 C C . ILE A 1 230 ? -4.998 24.295 41.313 1.00 62.82 243 ILE A C 1
ATOM 1484 O O . ILE A 1 230 ? -3.793 24.209 41.574 1.00 57.93 243 ILE A O 1
ATOM 1489 N N . LYS A 1 231 ? -5.530 25.344 40.690 1.00 62.34 244 LYS A N 1
ATOM 1490 C CA . LYS A 1 231 ? -4.734 26.521 40.349 1.00 57.10 244 LYS A CA 1
ATOM 1491 C C . LYS A 1 231 ? -4.986 27.608 41.387 1.00 53.60 244 LYS A C 1
ATOM 1492 O O . LYS A 1 231 ? -6.116 27.803 41.842 1.00 55.17 244 LYS A O 1
ATOM 1494 N N . ALA A 1 232 ? -3.917 28.273 41.801 1.00 48.07 245 ALA A N 1
ATOM 1495 C CA . ALA A 1 232 ? -4.007 29.349 42.774 1.00 45.88 245 ALA A CA 1
ATOM 1496 C C . ALA A 1 232 ? -4.799 30.495 42.146 1.00 43.79 245 ALA A C 1
ATOM 1497 O O . ALA A 1 232 ? -4.899 30.565 40.915 1.00 50.11 245 ALA A O 1
ATOM 1499 N N . HIS A 1 233 ? -5.367 31.377 42.974 1.00 31.45 246 HIS A N 1
ATOM 1500 C CA . HIS A 1 233 ? -6.143 32.510 42.461 1.00 37.88 246 HIS A CA 1
ATOM 1501 C C . HIS A 1 233 ? -5.452 33.184 41.264 1.00 40.91 246 HIS A C 1
ATOM 1502 O O . HIS A 1 233 ? -4.289 33.607 41.366 1.00 37.34 246 HIS A O 1
ATOM 1509 N N . PRO A 1 234 ? -6.174 33.308 40.123 1.00 43.66 247 PRO A N 1
ATOM 1510 C CA . PRO A 1 234 ? -5.653 33.921 38.895 1.00 41.31 247 PRO A CA 1
ATOM 1511 C C . PRO A 1 234 ? -5.112 35.339 39.054 1.00 40.39 247 PRO A C 1
ATOM 1512 O O . PRO A 1 234 ? -4.185 35.730 38.358 1.00 42.90 247 PRO A O 1
ATOM 1516 N N . ALA A 1 235 ? -5.715 36.122 39.937 1.00 35.61 248 ALA A N 1
ATOM 1517 C CA . ALA A 1 235 ? -5.255 37.482 40.144 1.00 38.87 248 ALA A CA 1
ATOM 1518 C C . ALA A 1 235 ? -5.309 37.912 41.612 1.00 44.25 248 ALA A C 1
ATOM 1519 O O . ALA A 1 235 ? -6.364 38.321 42.093 1.00 48.35 248 ALA A O 1
ATOM 1521 N N . ARG A 1 236 ? -4.184 37.797 42.318 1.00 41.38 249 ARG A N 1
ATOM 1522 C CA . ARG A 1 236 ? -4.093 38.160 43.730 1.00 37.06 249 ARG A CA 1
ATOM 1523 C C . ARG A 1 236 ? -2.919 39.118 43.904 1.00 38.27 249 ARG A C 1
ATOM 1524 O O . ARG A 1 236 ? -1.974 39.084 43.104 1.00 46.68 249 ARG A O 1
ATOM 1532 N N . PHE A 1 237 ? -2.961 39.964 44.939 1.00 27.54 250 PHE A N 1
ATOM 1533 C CA . PHE A 1 237 ? -1.889 40.929 45.162 1.00 15.62 250 PHE A CA 1
ATOM 1534 C C . PHE A 1 237 ? -0.913 40.526 46.265 1.00 13.37 250 PHE A C 1
ATOM 1535 O O . PHE A 1 237 ? -1.264 39.743 47.139 1.00 11.66 250 PHE A O 1
ATOM 1543 N N . PRO A 1 238 ? 0.335 41.023 46.212 1.00 13.39 251 PRO A N 1
ATOM 1544 C CA . PRO A 1 238 ? 1.393 40.733 47.194 1.00 12.83 251 PRO A CA 1
ATOM 1545 C C . PRO A 1 238 ? 0.932 41.172 48.582 1.00 17.81 251 PRO A C 1
ATOM 1546 O O . PRO A 1 238 ? 0.230 42.179 48.707 1.00 23.70 251 PRO A O 1
ATOM 1550 N N . ALA A 1 239 ? 1.382 40.467 49.625 1.00 22.06 252 ALA A N 1
ATOM 1551 C CA . ALA A 1 239 ? 1.005 40.781 51.008 1.00 15.25 252 ALA A CA 1
ATOM 1552 C C . ALA A 1 239 ? 1.408 42.171 51.452 1.00 18.72 252 ALA A C 1
ATOM 1553 O O . ALA A 1 239 ? 0.724 42.770 52.279 1.00 15.23 252 ALA A O 1
ATOM 1555 N N . LYS A 1 240 ? 2.515 42.679 50.909 1.00 20.27 253 LYS A N 1
ATOM 1556 C CA . LYS A 1 240 ? 3.027 44.010 51.254 1.00 18.76 253 LYS A CA 1
ATOM 1557 C C . LYS A 1 240 ? 2.084 45.153 50.898 1.00 19.93 253 LYS A C 1
ATOM 1558 O O . LYS A 1 240 ? 2.167 46.237 51.470 1.00 25.50 253 LYS A O 1
ATOM 1564 N N . LEU A 1 241 ? 1.174 44.900 49.967 1.00 21.20 254 LEU A N 1
ATOM 1565 C CA . LEU A 1 241 ? 0.229 45.918 49.559 1.00 15.52 254 LEU A CA 1
ATOM 1566 C C . LEU A 1 241 ? -0.712 46.168 50.732 1.00 17.41 254 LEU A C 1
ATOM 1567 O O . LEU A 1 241 ? -0.575 47.178 51.427 1.00 25.67 254 LEU A O 1
ATOM 1572 N N . PRO A 1 242 ? -1.596 45.207 51.060 1.00 18.11 255 PRO A N 1
ATOM 1573 C CA . PRO A 1 242 ? -2.462 45.549 52.193 1.00 16.54 255 PRO A CA 1
ATOM 1574 C C . PRO A 1 242 ? -1.700 45.781 53.497 1.00 18.98 255 PRO A C 1
ATOM 1575 O O . PRO A 1 242 ? -2.176 46.513 54.367 1.00 17.83 255 PRO A O 1
ATOM 1579 N N . GLU A 1 243 ? -0.495 45.235 53.626 1.00 18.85 256 GLU A N 1
ATOM 1580 C CA . GLU A 1 243 ? 0.241 45.453 54.872 1.00 25.22 256 GLU A CA 1
ATOM 1581 C C . GLU A 1 243 ? 0.475 46.940 55.065 1.00 20.18 256 GLU A C 1
ATOM 1582 O O . GLU A 1 243 ? 0.176 47.493 56.107 1.00 30.82 256 GLU A O 1
ATOM 1588 N N . PHE A 1 244 ? 0.892 47.596 54.002 1.00 20.03 257 PHE A N 1
ATOM 1589 C CA . PHE A 1 244 ? 1.181 49.014 54.047 1.00 15.62 257 PHE A CA 1
ATOM 1590 C C . PHE A 1 244 ? -0.013 49.796 54.520 1.00 12.47 257 PHE A C 1
ATOM 1591 O O . PHE A 1 244 ? 0.113 50.676 55.362 1.00 24.19 257 PHE A O 1
ATOM 1599 N N . PHE A 1 245 ? -1.180 49.479 53.989 1.00 9.04 258 PHE A N 1
ATOM 1600 C CA . PHE A 1 245 ? -2.360 50.220 54.385 1.00 14.75 258 PHE A CA 1
ATOM 1601 C C . PHE A 1 245 ? -2.960 49.821 55.730 1.00 18.89 258 PHE A C 1
ATOM 1602 O O . PHE A 1 245 ? -3.576 50.650 56.401 1.00 26.90 258 PHE A O 1
ATOM 1610 N N . ILE A 1 246 ? -2.742 48.574 56.150 1.00 24.51 259 ILE A N 1
ATOM 1611 C CA . ILE A 1 246 ? -3.243 48.090 57.434 1.00 17.19 259 ILE A CA 1
ATOM 1612 C C . ILE A 1 246 ? -2.453 48.795 58.526 1.00 19.35 259 ILE A C 1
ATOM 1613 O O . ILE A 1 246 ? -3.028 49.385 59.433 1.00 20.72 259 ILE A O 1
ATOM 1618 N N . ARG A 1 247 ? -1.137 48.810 58.381 1.00 19.42 260 ARG A N 1
ATOM 1619 C CA . ARG A 1 247 ? -0.254 49.467 59.344 1.00 23.35 260 ARG A CA 1
ATOM 1620 C C . ARG A 1 247 ? -0.475 50.988 59.419 1.00 25.70 260 ARG A C 1
ATOM 1621 O O . ARG A 1 247 ? -0.497 51.578 60.499 1.00 21.89 260 ARG A O 1
ATOM 1629 N N . MET A 1 248 ? -0.662 51.617 58.266 1.00 25.37 261 MET A N 1
ATOM 1630 C CA . MET A 1 248 ? -0.825 53.056 58.224 1.00 16.72 261 MET A CA 1
ATOM 1631 C C . MET A 1 248 ? -2.144 53.623 58.704 1.00 11.77 261 MET A C 1
ATOM 1632 O O . MET A 1 248 ? -2.159 54.614 59.405 1.00 30.31 261 MET A O 1
ATOM 1637 N N . LEU A 1 249 ? -3.253 52.993 58.372 1.00 16.15 262 LEU A N 1
ATOM 1638 C CA . LEU A 1 249 ? -4.559 53.552 58.731 1.00 11.60 262 LEU A CA 1
ATOM 1639 C C . LEU A 1 249 ? -5.334 52.888 59.862 1.00 20.79 262 LEU A C 1
ATOM 1640 O O . LEU A 1 249 ? -6.471 53.300 60.156 1.00 21.38 262 LEU A O 1
ATOM 1645 N N . THR A 1 250 ? -4.783 51.826 60.452 1.00 26.35 263 THR A N 1
ATOM 1646 C CA . THR A 1 250 ? -5.481 51.132 61.538 1.00 23.74 263 THR A CA 1
ATOM 1647 C C . THR A 1 250 ? -4.540 50.760 62.692 1.00 19.02 263 THR A C 1
ATOM 1648 O O . THR A 1 250 ? -3.328 50.681 62.532 1.00 15.88 263 THR A O 1
ATOM 1652 N N . GLU A 1 251 ? -5.103 50.595 63.873 1.00 19.12 264 GLU A N 1
ATOM 1653 C CA . GLU A 1 251 ? -4.327 50.198 65.042 1.00 33.65 264 GLU A CA 1
ATOM 1654 C C . GLU A 1 251 ? -4.784 48.774 65.414 1.00 31.42 264 GLU A C 1
ATOM 1655 O O . GLU A 1 251 ? -5.833 48.310 64.947 1.00 30.20 264 GLU A O 1
ATOM 1661 N N . PRO A 1 252 ? -4.010 48.067 66.257 1.00 14.98 265 PRO A N 1
ATOM 1662 C CA . PRO A 1 252 ? -4.366 46.708 66.666 1.00 13.65 265 PRO A CA 1
ATOM 1663 C C . PRO A 1 252 ? -5.775 46.626 67.132 1.00 12.99 265 PRO A C 1
ATOM 1664 O O . PRO A 1 252 ? -6.239 47.528 67.791 1.00 21.68 265 PRO A O 1
ATOM 1668 N N . ASP A 1 253 ? -6.447 45.543 66.768 1.00 22.67 266 ASP A N 1
ATOM 1669 C CA . ASP A 1 253 ? -7.847 45.298 67.120 1.00 36.75 266 ASP A CA 1
ATOM 1670 C C . ASP A 1 253 ? -8.890 46.059 66.297 1.00 36.85 266 ASP A C 1
ATOM 1671 O O . ASP A 1 253 ? -10.089 46.029 66.605 1.00 42.12 266 ASP A O 1
ATOM 1676 N N . ASP A 1 254 ? -8.438 46.719 65.234 1.00 38.60 267 ASP A N 1
ATOM 1677 C CA . ASP A 1 254 ? -9.352 47.440 64.346 1.00 36.31 267 ASP A CA 1
ATOM 1678 C C . ASP A 1 254 ? -9.874 46.434 63.331 1.00 28.05 267 ASP A C 1
ATOM 1679 O O . ASP A 1 254 ? -9.164 45.503 62.972 1.00 36.02 267 ASP A O 1
ATOM 1684 N N . LEU A 1 255 ? -11.092 46.640 62.855 1.00 16.68 268 LEU A N 1
ATOM 1685 C CA . LEU A 1 255 ? -11.732 45.763 61.871 1.00 14.63 268 LEU A CA 1
ATOM 1686 C C . LEU A 1 255 ? -11.404 46.131 60.396 1.00 21.68 268 LEU A C 1
ATOM 1687 O O . LEU A 1 255 ? -11.840 47.179 59.883 1.00 20.28 268 LEU A O 1
ATOM 1692 N N . VAL A 1 256 ? -10.643 45.255 59.732 1.00 23.99 269 VAL A N 1
ATOM 1693 C CA . VAL A 1 256 ? -10.215 45.376 58.324 1.00 16.07 269 VAL A CA 1
ATOM 1694 C C . VAL A 1 256 ? -11.094 44.442 57.474 1.00 18.82 269 VAL A C 1
ATOM 1695 O O . VAL A 1 256 ? -11.000 43.229 57.612 1.00 18.14 269 VAL A O 1
ATOM 1699 N N . VAL A 1 257 ? -11.955 44.987 56.624 1.00 12.42 270 VAL A N 1
ATOM 1700 C CA . VAL A 1 257 ? -12.827 44.157 55.794 1.00 16.86 270 VAL A CA 1
ATOM 1701 C C . VAL A 1 257 ? -12.315 44.118 54.342 1.00 22.38 270 VAL A C 1
ATOM 1702 O O . VAL A 1 257 ? -11.622 45.042 53.909 1.00 25.33 270 VAL A O 1
ATOM 1706 N N . ASP A 1 258 ? -12.571 43.021 53.622 1.00 21.87 271 ASP A N 1
ATOM 1707 C CA . ASP A 1 258 ? -12.179 42.900 52.203 1.00 10.14 271 ASP A CA 1
ATOM 1708 C C . ASP A 1 258 ? -13.387 42.329 51.460 1.00 7.36 271 ASP A C 1
ATOM 1709 O O . ASP A 1 258 ? -13.710 41.160 51.600 1.00 16.72 271 ASP A O 1
ATOM 1714 N N . ILE A 1 259 ? -14.060 43.152 50.675 1.00 8.59 272 ILE A N 1
ATOM 1715 C CA . ILE A 1 259 ? -15.272 42.708 49.987 1.00 15.39 272 ILE A CA 1
ATOM 1716 C C . ILE A 1 259 ? -15.170 41.811 48.732 1.00 19.48 272 ILE A C 1
ATOM 1717 O O . ILE A 1 259 ? -16.198 41.440 48.150 1.00 13.80 272 ILE A O 1
ATOM 1722 N N . PHE A 1 260 ? -13.943 41.513 48.297 1.00 9.87 273 PHE A N 1
ATOM 1723 C CA . PHE A 1 260 ? -13.683 40.640 47.144 1.00 9.99 273 PHE A CA 1
ATOM 1724 C C . PHE A 1 260 ? -12.456 39.823 47.566 1.00 8.39 273 PHE A C 1
ATOM 1725 O O . PHE A 1 260 ? -11.417 39.864 46.925 1.00 6.16 273 PHE A O 1
ATOM 1733 N N . GLY A 1 261 ? -12.608 39.071 48.646 1.00 2.00 274 GLY A N 1
ATOM 1734 C CA . GLY A 1 261 ? -11.528 38.297 49.218 1.00 2.00 274 GLY A CA 1
ATOM 1735 C C . GLY A 1 261 ? -10.525 37.588 48.357 1.00 12.47 274 GLY A C 1
ATOM 1736 O O . GLY A 1 261 ? -9.324 37.729 48.577 1.00 22.95 274 GLY A O 1
ATOM 1737 N N . GLY A 1 262 ? -10.995 36.781 47.415 1.00 11.47 275 GLY A N 1
ATOM 1738 C CA . GLY A 1 262 ? -10.084 36.039 46.559 1.00 7.53 275 GLY A CA 1
ATOM 1739 C C . GLY A 1 262 ? -9.319 35.048 47.408 1.00 6.79 275 GLY A C 1
ATOM 1740 O O . GLY A 1 262 ? -9.927 34.245 48.107 1.00 2.00 275 GLY A O 1
ATOM 1741 N N . SER A 1 263 ? -7.998 35.136 47.398 1.00 4.30 276 SER A N 1
ATOM 1742 C CA . SER A 1 263 ? -7.190 34.229 48.194 1.00 8.36 276 SER A CA 1
ATOM 1743 C C . SER A 1 263 ? -7.035 34.682 49.662 1.00 14.38 276 SER A C 1
ATOM 1744 O O . SER A 1 263 ? -6.356 34.039 50.457 1.00 13.56 276 SER A O 1
ATOM 1747 N N . ASN A 1 264 ? -7.696 35.786 50.011 1.00 22.03 277 ASN A N 1
ATOM 1748 C CA . ASN A 1 264 ? -7.693 36.348 51.366 1.00 9.98 277 ASN A CA 1
ATOM 1749 C C . ASN A 1 264 ? -6.358 36.808 51.892 1.00 14.59 277 ASN A C 1
ATOM 1750 O O . ASN A 1 264 ? -6.077 36.619 53.074 1.00 16.93 277 ASN A O 1
ATOM 1755 N N . THR A 1 265 ? -5.537 37.412 51.035 1.00 8.37 278 THR A N 1
ATOM 1756 C CA . THR A 1 265 ? -4.243 37.932 51.461 1.00 5.61 278 THR A CA 1
ATOM 1757 C C . THR A 1 265 ? -4.462 38.938 52.599 1.00 10.39 278 THR A C 1
ATOM 1758 O O . THR A 1 265 ? -3.708 38.976 53.587 1.00 4.71 278 THR A O 1
ATOM 1762 N N . THR A 1 266 ? -5.521 39.734 52.463 1.00 14.54 279 THR A N 1
ATOM 1763 C CA . THR A 1 266 ? -5.862 40.750 53.447 1.00 18.01 279 THR A CA 1
ATOM 1764 C C . 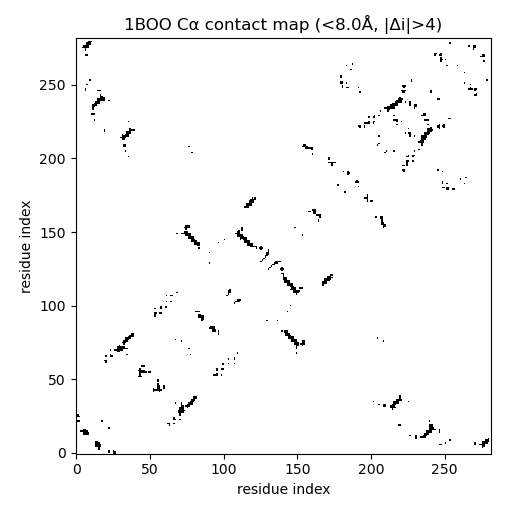THR A 1 266 ? -6.007 40.115 54.805 1.00 9.83 279 THR A C 1
ATOM 1765 O O . THR A 1 266 ? -5.142 40.275 55.644 1.00 12.58 279 THR A O 1
ATOM 1769 N N . GLY A 1 267 ? -7.068 39.353 54.999 1.00 8.25 280 GLY A N 1
ATOM 1770 C CA . GLY A 1 267 ? -7.256 38.694 56.275 1.00 12.18 280 GLY A CA 1
ATOM 1771 C C . GLY A 1 267 ? -5.963 38.071 56.799 1.00 15.27 280 GLY A C 1
ATOM 1772 O O . GLY A 1 267 ? -5.690 38.122 57.999 1.00 16.54 280 GLY A O 1
ATOM 1773 N N . LEU A 1 268 ? -5.168 37.484 55.911 1.00 13.15 281 LEU A N 1
ATOM 1774 C CA . LEU A 1 268 ? -3.908 36.896 56.330 1.00 12.57 281 LEU A CA 1
ATOM 1775 C C . LEU A 1 268 ? -3.059 37.982 56.984 1.00 12.51 281 LEU A C 1
ATOM 1776 O O . LEU A 1 268 ? -2.628 37.821 58.114 1.00 12.21 281 LEU A O 1
ATOM 1781 N N . VAL A 1 269 ? -2.830 39.093 56.280 1.00 17.94 282 VAL A N 1
ATOM 1782 C CA . VAL A 1 269 ? -2.015 40.179 56.824 1.00 18.20 282 VAL A CA 1
ATOM 1783 C C . VAL A 1 269 ? -2.623 40.742 58.094 1.00 19.45 282 VAL A C 1
ATOM 1784 O O . VAL A 1 269 ? -1.957 40.826 59.120 1.00 16.11 282 VAL A O 1
ATOM 1788 N N . ALA A 1 270 ? -3.908 41.072 58.029 1.00 19.76 283 ALA A N 1
ATOM 1789 C CA . ALA A 1 270 ? -4.634 41.613 59.170 1.00 20.83 283 ALA A CA 1
ATOM 1790 C C . ALA A 1 270 ? -4.477 40.701 60.390 1.00 33.17 283 ALA A C 1
ATOM 1791 O O . ALA A 1 270 ? -4.588 41.158 61.532 1.00 35.40 283 ALA A O 1
ATOM 1793 N N . GLU A 1 271 ? -4.216 39.415 60.154 1.00 37.99 284 GLU A N 1
ATOM 1794 C CA . GLU A 1 271 ? -4.026 38.458 61.243 1.00 34.61 284 GLU A CA 1
ATOM 1795 C C . GLU A 1 271 ? -2.670 38.631 61.879 1.00 32.67 284 GLU A C 1
ATOM 1796 O O . GLU A 1 271 ? -2.573 38.867 63.074 1.00 37.45 284 GLU A O 1
ATOM 1802 N N . ARG A 1 272 ? -1.615 38.505 61.088 1.00 30.42 285 ARG A N 1
ATOM 1803 C CA . ARG A 1 272 ? -0.291 38.635 61.647 1.00 32.60 285 ARG A CA 1
ATOM 1804 C C . ARG A 1 272 ? 0.089 40.031 62.145 1.00 32.81 285 ARG A C 1
ATOM 1805 O O . ARG A 1 272 ? 1.137 40.207 62.763 1.00 43.77 285 ARG A O 1
ATOM 1813 N N . GLU A 1 273 ? -0.778 41.012 61.920 1.00 32.51 286 GLU A N 1
ATOM 1814 C CA . GLU A 1 273 ? -0.526 42.373 62.396 1.00 25.51 286 GLU A CA 1
ATOM 1815 C C . GLU A 1 273 ? -1.465 42.685 63.566 1.00 23.85 286 GLU A C 1
ATOM 1816 O O . GLU A 1 273 ? -1.501 43.788 64.072 1.00 31.12 286 GLU A O 1
ATOM 1822 N N . SER A 1 274 ? -2.278 41.710 63.938 1.00 25.23 287 SER A N 1
ATOM 1823 C CA . SER A 1 274 ? -3.200 41.820 65.063 1.00 17.61 287 SER A CA 1
ATOM 1824 C C . SER A 1 274 ? -4.381 42.759 64.926 1.00 18.21 287 SER A C 1
ATOM 1825 O O . SER A 1 274 ? -4.676 43.515 65.849 1.00 27.02 287 SER A O 1
ATOM 1828 N N . ARG A 1 275 ? -5.057 42.715 63.778 1.00 15.61 288 ARG A N 1
ATOM 1829 C CA . ARG A 1 275 ? -6.270 43.510 63.549 1.00 9.46 288 ARG A CA 1
ATOM 1830 C C . ARG A 1 275 ? -7.311 42.434 63.449 1.00 11.36 288 ARG A C 1
ATOM 1831 O O . ARG A 1 275 ? -6.954 41.255 63.395 1.00 13.91 288 ARG A O 1
ATOM 1839 N N . LYS A 1 276 ? -8.579 42.827 63.493 1.00 22.23 289 LYS A N 1
ATOM 1840 C CA . LYS A 1 276 ? -9.721 41.919 63.363 1.00 26.14 289 LYS A CA 1
ATOM 1841 C C . LYS A 1 276 ? -10.086 42.037 61.903 1.00 26.29 289 LYS A C 1
ATOM 1842 O O . LYS A 1 276 ? -9.992 43.122 61.341 1.00 37.03 289 LYS A O 1
ATOM 1848 N N . TRP A 1 277 ? -10.529 40.949 61.282 1.00 22.38 290 TRP A N 1
ATOM 1849 C CA . TRP A 1 277 ? -10.901 41.005 59.869 1.00 16.14 290 TRP A CA 1
ATOM 1850 C C . TRP A 1 277 ? -12.140 40.199 59.505 1.00 12.42 290 TRP A C 1
ATOM 1851 O O . TRP A 1 277 ? -12.611 39.395 60.277 1.00 20.52 290 TRP A O 1
ATOM 1862 N N . ILE A 1 278 ? -12.671 40.451 58.320 1.00 16.89 291 ILE A N 1
ATOM 1863 C CA . ILE A 1 278 ? -13.816 39.741 57.774 1.00 2.45 291 ILE A CA 1
ATOM 1864 C C . ILE A 1 278 ? -13.737 39.849 56.248 1.00 13.59 291 ILE A C 1
ATOM 1865 O O . ILE A 1 278 ? -13.547 40.948 55.712 1.00 20.56 291 ILE A O 1
ATOM 1870 N N . SER A 1 279 ? -13.827 38.727 55.539 1.00 5.49 292 SER A N 1
ATOM 1871 C CA . SER A 1 279 ? -13.736 38.796 54.094 1.00 9.40 292 SER A CA 1
ATOM 1872 C C . SER A 1 279 ? -14.951 38.140 53.449 1.00 11.76 292 SER A C 1
ATOM 1873 O O . SER A 1 279 ? -15.583 37.259 54.044 1.00 17.94 292 SER A O 1
ATOM 1876 N N . PHE A 1 280 ? -15.336 38.624 52.276 1.00 12.53 293 PHE A N 1
ATOM 1877 C CA . PHE A 1 280 ? -16.457 38.037 51.558 1.00 8.55 293 PHE A CA 1
ATOM 1878 C C . PHE A 1 280 ? -15.913 37.669 50.188 1.00 15.53 293 PHE A C 1
ATOM 1879 O O . PHE A 1 280 ? -15.104 38.426 49.616 1.00 20.68 293 PHE A O 1
ATOM 1887 N N . GLU A 1 281 ? -16.282 36.488 49.696 1.00 10.47 294 GLU A N 1
ATOM 1888 C CA . GLU A 1 281 ? -15.855 36.028 48.367 1.00 7.78 294 GLU A CA 1
ATOM 1889 C C . GLU A 1 281 ? -16.986 35.186 47.826 1.00 15.43 294 GLU A C 1
ATOM 1890 O O . GLU A 1 281 ? -17.634 34.470 48.583 1.00 19.73 294 GLU A O 1
ATOM 1896 N N . MET A 1 282 ? -17.248 35.299 46.532 1.00 21.08 295 MET A N 1
ATOM 1897 C CA . MET A 1 282 ? -18.335 34.556 45.920 1.00 31.95 295 MET A CA 1
ATOM 1898 C C . MET A 1 282 ? -18.046 33.090 45.577 1.00 31.76 295 MET A C 1
ATOM 1899 O O . MET A 1 282 ? -18.924 32.228 45.731 1.00 35.00 295 MET A O 1
ATOM 1904 N N . LYS A 1 283 ? -16.827 32.814 45.113 1.00 21.68 296 LYS A N 1
ATOM 1905 C CA . LYS A 1 283 ? -16.426 31.462 44.723 1.00 22.85 296 LYS A CA 1
ATOM 1906 C C . LYS A 1 283 ? -15.850 30.623 45.870 1.00 24.11 296 LYS A C 1
ATOM 1907 O O . LYS A 1 283 ? -14.826 30.979 46.484 1.00 27.45 296 LYS A O 1
ATOM 1913 N N . PRO A 1 284 ? -16.458 29.447 46.111 1.00 21.49 297 PRO A N 1
ATOM 1914 C CA . PRO A 1 284 ? -16.072 28.496 47.153 1.00 14.67 297 PRO A CA 1
ATOM 1915 C C . PRO A 1 284 ? -14.666 27.947 46.994 1.00 18.68 297 PRO A C 1
ATOM 1916 O O . PRO A 1 284 ? -14.016 27.625 47.994 1.00 19.22 297 PRO A O 1
ATOM 1920 N N . GLU A 1 285 ? -14.191 27.833 45.754 1.00 16.91 298 GLU A N 1
ATOM 1921 C CA . GLU A 1 285 ? -12.835 27.312 45.510 1.00 19.44 298 GLU A CA 1
ATOM 1922 C C . GLU A 1 285 ? -11.804 28.251 46.091 1.00 17.30 298 GLU A C 1
ATOM 1923 O O . GLU A 1 285 ? -10.783 27.825 46.636 1.00 32.23 298 GLU A O 1
ATOM 1929 N N . TYR A 1 286 ? -12.064 29.541 45.926 1.00 18.88 299 TYR A N 1
ATOM 1930 C CA . TYR A 1 286 ? -11.159 30.569 46.387 1.00 13.58 299 TYR A CA 1
ATOM 1931 C C . TYR A 1 286 ? -11.118 30.591 47.900 1.00 17.18 299 TYR A C 1
ATOM 1932 O O . TYR A 1 286 ? -10.039 30.568 48.492 1.00 11.53 299 TYR A O 1
ATOM 1941 N N . VAL A 1 287 ? -12.290 30.573 48.529 1.00 16.36 300 VAL A N 1
ATOM 1942 C CA . VAL A 1 287 ? -12.345 30.541 49.990 1.00 13.91 300 VAL A CA 1
ATOM 1943 C C . VAL A 1 287 ? -11.660 29.294 50.531 1.00 15.68 300 VAL A C 1
ATOM 1944 O O . VAL A 1 287 ? -10.823 29.381 51.409 1.00 16.18 300 VAL A O 1
ATOM 1948 N N . ALA A 1 288 ? -12.012 28.133 49.987 1.00 16.18 301 ALA A N 1
ATOM 1949 C CA . ALA A 1 288 ? -11.425 26.875 50.434 1.00 11.22 301 ALA A CA 1
ATOM 1950 C C . ALA A 1 288 ? -9.894 26.887 50.389 1.00 11.56 301 ALA A C 1
ATOM 1951 O O . ALA A 1 288 ? -9.230 26.604 51.384 1.00 4.89 301 ALA A O 1
ATOM 1953 N N . ALA A 1 289 ? -9.329 27.248 49.244 1.00 8.08 302 ALA A N 1
ATOM 1954 C CA . ALA A 1 289 ? -7.881 27.268 49.105 1.00 7.09 302 ALA A CA 1
ATOM 1955 C C . ALA A 1 289 ? -7.257 28.318 50.020 1.00 19.16 302 ALA A C 1
ATOM 1956 O O . ALA A 1 289 ? -6.182 28.084 50.596 1.00 18.61 302 ALA A O 1
ATOM 1958 N N . SER A 1 290 ? -7.960 29.438 50.220 1.00 14.86 303 SER A N 1
ATOM 1959 C CA . SER A 1 290 ? -7.419 30.515 51.039 1.00 14.02 303 SER A CA 1
ATOM 1960 C C . SER A 1 290 ? -7.192 30.072 52.463 1.00 13.95 303 SER A C 1
ATOM 1961 O O . SER A 1 290 ? -6.236 30.517 53.102 1.00 13.82 303 SER A O 1
ATOM 1964 N N . ALA A 1 291 ? -8.009 29.124 52.923 1.00 11.68 304 ALA A N 1
ATOM 1965 C CA . ALA A 1 291 ? -7.877 28.601 54.281 1.00 9.55 304 ALA A CA 1
ATOM 1966 C C . ALA A 1 291 ? -6.463 28.079 54.514 1.00 12.06 304 ALA A C 1
ATOM 1967 O O . ALA A 1 291 ? -5.882 28.317 55.566 1.00 18.44 304 ALA A O 1
ATOM 1969 N N . PHE A 1 292 ? -5.859 27.502 53.486 1.00 10.86 305 PHE A N 1
ATOM 1970 C CA . PHE A 1 292 ? -4.493 26.962 53.589 1.00 14.84 305 PHE A CA 1
ATOM 1971 C C . PHE A 1 292 ? -3.516 27.968 54.168 1.00 19.84 305 PHE A C 1
ATOM 1972 O O . PHE A 1 292 ? -2.615 27.604 54.920 1.00 23.55 305 PHE A O 1
ATOM 1980 N N . ARG A 1 293 ? -3.718 29.235 53.823 1.00 29.72 306 ARG A N 1
ATOM 1981 C CA . ARG A 1 293 ? -2.868 30.326 54.285 1.00 29.93 306 ARG A CA 1
ATOM 1982 C C . ARG A 1 293 ? -2.744 30.391 55.790 1.00 28.31 306 ARG A C 1
ATOM 1983 O O . ARG A 1 293 ? -1.762 30.923 56.307 1.00 23.55 306 ARG A O 1
ATOM 1991 N N . PHE A 1 294 ? -3.765 29.901 56.483 1.00 24.67 307 PHE A N 1
ATOM 1992 C CA . PHE A 1 294 ? -3.769 29.929 57.929 1.00 28.01 307 PHE A CA 1
ATOM 1993 C C . PHE A 1 294 ? -3.342 28.635 58.638 1.00 37.43 307 PHE A C 1
ATOM 1994 O O . PHE A 1 294 ? -3.696 28.441 59.800 1.00 43.06 307 PHE A O 1
ATOM 2002 N N . LEU A 1 295 ? -2.585 27.759 57.964 1.00 35.76 308 LEU A N 1
ATOM 2003 C CA . LEU A 1 295 ? -2.137 26.498 58.562 1.00 35.56 308 LEU A CA 1
ATOM 2004 C C . LEU A 1 295 ? -0.626 26.406 58.581 1.00 40.48 308 LEU A C 1
ATOM 2005 O O . LEU A 1 295 ? 0.030 27.371 58.256 1.00 48.69 308 LEU A O 1
ATOM 2010 N N . ASP A 1 296 ? -0.073 25.228 58.873 1.00 50.45 309 ASP A N 1
ATOM 2011 C CA . ASP A 1 296 ? 1.385 25.038 58.894 1.00 61.57 309 ASP A CA 1
ATOM 2012 C C . ASP A 1 296 ? 1.839 23.835 58.042 1.00 65.58 309 ASP A C 1
ATOM 2013 O O . ASP A 1 296 ? 1.020 23.071 57.569 1.00 72.41 309 ASP A O 1
ATOM 2015 N N . ASN A 1 297 ? 3.144 23.662 57.855 1.00 67.01 310 ASN A N 1
ATOM 2016 C CA . ASN A 1 297 ? 3.699 22.539 57.087 1.00 66.56 310 ASN A CA 1
ATOM 2017 C C . ASN A 1 297 ? 3.307 21.205 57.714 1.00 65.13 310 ASN A C 1
ATOM 2018 O O . ASN A 1 297 ? 2.987 20.245 57.003 1.00 70.69 310 ASN A O 1
ATOM 2020 N N . ASN A 1 298 ? 3.199 21.238 59.046 1.00 54.45 311 ASN A N 1
ATOM 2021 C CA . ASN A 1 298 ? 2.824 20.094 59.878 1.00 57.96 311 ASN A CA 1
ATOM 2022 C C . ASN A 1 298 ? 1.333 19.733 59.841 1.00 56.73 311 ASN A C 1
ATOM 2023 O O . ASN A 1 298 ? 0.634 19.864 60.858 1.00 64.36 311 ASN A O 1
ATOM 2028 N N . ILE A 1 299 ? 0.840 19.320 58.675 1.00 52.41 312 ILE A N 1
ATOM 2029 C CA . ILE A 1 299 ? -0.560 18.923 58.518 1.00 46.10 312 ILE A CA 1
ATOM 2030 C C . ILE A 1 299 ? -0.688 17.878 57.408 1.00 51.27 312 ILE A C 1
ATOM 2031 O O . ILE A 1 299 ? -0.187 18.063 56.291 1.00 51.70 312 ILE A O 1
ATOM 2036 N N . SER A 1 300 ? -1.205 16.713 57.795 1.00 56.73 313 SER A N 1
ATOM 2037 C CA . SER A 1 300 ? -1.400 15.593 56.884 1.00 54.85 313 SER A CA 1
ATOM 2038 C C . SER A 1 300 ? -2.050 16.060 55.588 1.00 56.82 313 SER A C 1
ATOM 2039 O O . SER A 1 300 ? -3.000 16.863 55.615 1.00 58.18 313 SER A O 1
ATOM 2042 N N . GLU A 1 301 ? -1.565 15.547 54.457 1.00 46.81 314 GLU A N 1
ATOM 2043 C CA . GLU A 1 301 ? -2.160 15.912 53.173 1.00 45.90 314 GLU A CA 1
ATOM 2044 C C . GLU A 1 301 ? -3.626 15.488 53.194 1.00 33.94 314 GLU A C 1
ATOM 2045 O O . GLU A 1 301 ? -4.492 16.150 52.634 1.00 41.71 314 GLU A O 1
ATOM 2051 N N . GLU A 1 302 ? -3.883 14.408 53.924 1.00 31.56 315 GLU A N 1
ATOM 2052 C CA . GLU A 1 302 ? -5.217 13.849 54.097 1.00 39.78 315 GLU A CA 1
ATOM 2053 C C . GLU A 1 302 ? -6.119 14.788 54.896 1.00 35.45 315 GLU A C 1
ATOM 2054 O O . GLU A 1 302 ? -7.339 14.757 54.756 1.00 36.63 315 GLU A O 1
ATOM 2060 N N . LYS A 1 303 ? -5.505 15.628 55.725 1.00 43.03 316 LYS A N 1
ATOM 2061 C CA . LYS A 1 303 ? -6.251 16.596 56.521 1.00 44.78 316 LYS A CA 1
ATOM 2062 C C . LYS A 1 303 ? -6.495 17.840 55.676 1.00 44.23 316 LYS A C 1
ATOM 2063 O O . LYS A 1 303 ? -7.533 18.493 55.807 1.00 48.65 316 LYS A O 1
ATOM 2069 N N . ILE A 1 304 ? -5.544 18.159 54.798 1.00 33.81 317 ILE A N 1
ATOM 2070 C CA . ILE A 1 304 ? -5.695 19.315 53.915 1.00 18.64 317 ILE A CA 1
ATOM 2071 C C . ILE A 1 304 ? -6.897 19.123 52.991 1.00 19.79 317 ILE A C 1
ATOM 2072 O O . ILE A 1 304 ? -7.775 19.988 52.915 1.00 12.58 317 ILE A O 1
ATOM 2077 N N . THR A 1 305 ? -6.964 17.984 52.308 1.00 22.56 318 THR A N 1
ATOM 2078 C CA . THR A 1 305 ? -8.085 17.750 51.409 1.00 23.99 318 THR A CA 1
ATOM 2079 C C . THR A 1 305 ? -9.402 17.763 52.171 1.00 20.36 318 THR A C 1
ATOM 2080 O O . THR A 1 305 ? -10.404 18.222 51.638 1.00 27.13 318 THR A O 1
ATOM 2084 N N . ASP A 1 306 ? -9.395 17.282 53.415 1.00 28.38 319 ASP A N 1
ATOM 2085 C CA . ASP A 1 306 ? -10.603 17.240 54.257 1.00 33.33 319 ASP A CA 1
ATOM 2086 C C . ASP A 1 306 ? -11.101 18.659 54.510 1.00 31.84 319 ASP A C 1
ATOM 2087 O O . ASP A 1 306 ? -12.282 18.960 54.322 1.00 29.27 319 ASP A O 1
ATOM 2092 N N . ILE A 1 307 ? -10.169 19.529 54.888 1.00 33.15 320 ILE A N 1
ATOM 2093 C CA . ILE A 1 307 ? -10.452 20.941 55.139 1.00 30.47 320 ILE A CA 1
ATOM 2094 C C . ILE A 1 307 ? -10.948 21.580 53.849 1.00 24.67 320 ILE A C 1
ATOM 2095 O O . ILE A 1 307 ? -11.965 22.271 53.854 1.00 22.19 320 ILE A O 1
ATOM 2100 N N . TYR A 1 308 ? -10.260 21.310 52.741 1.00 10.19 321 TYR A N 1
ATOM 2101 C CA . TYR A 1 308 ? -10.664 21.873 51.461 1.00 8.38 321 TYR A CA 1
ATOM 2102 C C . TYR A 1 308 ? -12.086 21.450 51.095 1.00 15.04 321 TYR A C 1
ATOM 2103 O O . TYR A 1 308 ? -12.976 22.291 50.958 1.00 21.36 321 TYR A O 1
ATOM 2112 N N . ASN A 1 309 ? -12.330 20.147 51.028 1.00 20.41 322 ASN A N 1
ATOM 2113 C CA . ASN A 1 309 ? -13.648 19.645 50.645 1.00 17.49 322 ASN A CA 1
ATOM 2114 C C . ASN A 1 309 ? -14.762 19.995 51.615 1.00 18.92 322 ASN A C 1
ATOM 2115 O O . ASN A 1 309 ? -15.881 20.261 51.189 1.00 23.50 322 ASN A O 1
ATOM 2120 N N . ARG A 1 310 ? -14.480 20.011 52.913 1.00 25.87 323 ARG A N 1
ATOM 2121 C CA . ARG A 1 310 ? -15.519 20.350 53.885 1.00 28.48 323 ARG A CA 1
ATOM 2122 C C . ARG A 1 310 ? -16.002 21.782 53.730 1.00 32.03 323 ARG A C 1
ATOM 2123 O O . ARG A 1 310 ? -17.204 22.050 53.821 1.00 24.93 323 ARG A O 1
ATOM 2131 N N . ILE A 1 311 ? -15.069 22.689 53.426 1.00 34.21 324 ILE A N 1
ATOM 2132 C CA . ILE A 1 311 ? -15.404 24.095 53.205 1.00 28.29 324 ILE A CA 1
ATOM 2133 C C . ILE A 1 311 ? -16.149 24.151 51.882 1.00 21.51 324 ILE A C 1
ATOM 2134 O O . ILE A 1 311 ? -17.210 24.743 51.793 1.00 23.34 324 ILE A O 1
ATOM 2139 N N . LEU A 1 312 ? -15.640 23.445 50.882 1.00 27.52 325 LEU A N 1
ATOM 2140 C CA . LEU A 1 312 ? -16.277 23.391 49.557 1.00 29.33 325 LEU A CA 1
ATOM 2141 C C . LEU A 1 312 ? -17.681 22.784 49.646 1.00 26.17 325 LEU A C 1
ATOM 2142 O O . LEU A 1 312 ? -18.497 22.946 48.753 1.00 33.52 325 LEU A O 1
ATOM 2147 N N . ASN A 1 313 ? -17.968 22.120 50.754 1.00 33.80 326 ASN A N 1
ATOM 2148 C CA . ASN A 1 313 ? -19.262 21.482 50.976 1.00 34.10 326 ASN A CA 1
ATOM 2149 C C . ASN A 1 313 ? -20.215 22.322 51.843 1.00 32.02 326 ASN A C 1
ATOM 2150 O O . ASN A 1 313 ? -21.310 21.891 52.193 1.00 24.95 326 ASN A O 1
ATOM 2155 N N . GLY A 1 314 ? -19.786 23.527 52.188 1.00 32.57 327 GLY A N 1
ATOM 2156 C CA . GLY A 1 314 ? -20.624 24.411 52.977 1.00 30.31 327 GLY A CA 1
ATOM 2157 C C . GLY A 1 314 ? -20.472 24.303 54.478 1.00 35.17 327 GLY A C 1
ATOM 2158 O O . GLY A 1 314 ? -21.246 24.896 55.238 1.00 40.55 327 GLY A O 1
ATOM 2159 N N . GLU A 1 315 ? -19.496 23.535 54.933 1.00 32.66 328 GLU A N 1
ATOM 2160 C CA . GLU A 1 315 ? -19.302 23.417 56.367 1.00 34.48 328 GLU A CA 1
ATOM 2161 C C . GLU A 1 315 ? -18.595 24.660 56.915 1.00 33.71 328 GLU A C 1
ATOM 2162 O O . GLU A 1 315 ? -17.989 25.440 56.171 1.00 31.71 328 GLU A O 1
ATOM 2168 N N . SER A 1 316 ? -18.731 24.855 58.219 1.00 37.16 329 SER A N 1
ATOM 2169 C CA . SER A 1 316 ? -18.131 25.983 58.922 1.00 31.46 329 SER A CA 1
ATOM 2170 C C . SER A 1 316 ? -16.969 25.510 59.805 1.00 23.98 329 SER A C 1
ATOM 2171 O O . SER A 1 316 ? -17.171 25.059 60.922 1.00 37.73 329 SER A O 1
ATOM 2174 N N . LEU A 1 317 ? -15.750 25.626 59.307 1.00 24.93 330 LEU A N 1
ATOM 2175 C CA . LEU A 1 317 ? -14.589 25.170 60.052 1.00 23.28 330 LEU A CA 1
ATOM 2176 C C . LEU A 1 317 ? -14.035 26.209 60.996 1.00 24.86 330 LEU A C 1
ATOM 2177 O O . LEU A 1 317 ? -13.815 27.360 60.637 1.00 31.75 330 LEU A O 1
ATOM 2182 N N . ASP A 1 318 ? -13.760 25.782 62.210 1.00 30.56 331 ASP A N 1
ATOM 2183 C CA . ASP A 1 318 ? -13.176 26.676 63.181 1.00 33.77 331 ASP A CA 1
ATOM 2184 C C . ASP A 1 318 ? -11.672 26.378 63.168 1.00 32.79 331 ASP A C 1
ATOM 2185 O O . ASP A 1 318 ? -11.166 25.648 64.008 1.00 39.35 331 ASP A O 1
ATOM 2190 N N . LEU A 1 319 ? -10.955 27.002 62.243 1.00 36.35 332 LEU A N 1
ATOM 2191 C CA . LEU A 1 319 ? -9.511 26.791 62.117 1.00 38.67 332 LEU A CA 1
ATOM 2192 C C . LEU A 1 319 ? -8.644 27.098 63.338 1.00 39.27 332 LEU A C 1
ATOM 2193 O O . LEU A 1 319 ? -7.481 26.701 63.370 1.00 38.53 332 LEU A O 1
ATOM 2198 N N . ASN A 1 320 ? -9.186 27.762 64.354 1.00 49.69 333 ASN A N 1
ATOM 2199 C CA . ASN A 1 320 ? -8.374 28.097 65.535 1.00 65.85 333 ASN A CA 1
ATOM 2200 C C . ASN A 1 320 ? -7.755 26.873 66.234 1.00 70.34 333 ASN A C 1
ATOM 2201 O O . ASN A 1 320 ? -6.749 26.991 66.944 1.00 72.53 333 ASN A O 1
ATOM 2206 N N . SER A 1 321 ? -8.365 25.706 66.034 1.00 75.29 334 SER A N 1
ATOM 2207 C CA . SER A 1 321 ? -7.866 24.461 66.604 1.00 78.26 334 SER A CA 1
ATOM 2208 C C . SER A 1 321 ? -8.400 23.284 65.782 1.00 81.52 334 SER A C 1
ATOM 2209 O O . SER A 1 321 ? -9.596 22.970 65.846 1.00 83.87 334 SER A O 1
ATOM 2212 N N . ILE A 1 322 ? -7.484 22.684 65.003 1.00 83.71 335 ILE A N 1
ATOM 2213 C CA . ILE A 1 322 ? -7.694 21.524 64.112 1.00 80.27 335 ILE A CA 1
ATOM 2214 C C . ILE A 1 322 ? -8.891 21.569 63.136 1.00 82.52 335 ILE A C 1
ATOM 2215 O O . ILE A 1 322 ? -10.036 21.257 63.544 1.00 84.73 335 ILE A O 1
#

Secondary structure (DSSP, 8-state):
--SS--SEE-SSEEEEES-HHHHGGGS-SS-EEEEEE----SSS-S-SS-S-HHHHHHHHHHHHHHHHHHHEEEEEEEEEEE---EETTEEEE--HHHHHHHHIIIII--EEEEEEEEE-SS-TTS-TIIIIIT--S----EEEEEEEESSSS----GGGS------SEEE--S-S--HHHHHHHHHTT----SS---THHHHHHHHHH--TT-EEEETT-TT-HHHHHHHHTT-EEEEEES-HHHHHHHHGGGS-S-S-HHHHHHHHHHHHTT--EETT--

InterPro domains:
  IPR001091 Restriction/modification DNA-methyltransferase [PR00508] (46-60)
  IPR001091 Restriction/modification DNA-methyltransferase [PR00508] (79-99)
  IPR001091 Restriction/modification DNA-methyltransferase [PR00508] (246-263)
  IPR001091 Restriction/modification DNA-methyltransferase [PR00508] (265-283)
  IPR001091 Restriction/modification DNA-methyltransferase [PR00508] (288-308)
  IPR002941 DNA methylase N-4/N-6 [PF01555] (47-303)
  IPR017985 DNA methylase, N-4 cytosine-specific, conserved site [PS00093] (51-56)
  IPR029063 S-adenosyl-L-methionine-dependent methyltransferase superfamily [G3DSA:3.40.50.150] (25-329)
  IPR029063 S-adenosyl-L-methionine-dependent methyltransferase superfamily [SSF53335] (20-332)

Radius of gyration: 18.91 Å; Cα contacts (8 Å, |Δi|>4): 553; chains: 1; bounding box: 40×51×50 Å

Sequence (282 aa):
NFGKKPAYTTSNGSMYIGDSLELLESFPEESISLVMTSPPFALQRKKEYGNLEQHEYVDWFLSFAKVVNKKLKPDGSFVVDFGGAYMKGVPARSIYNFRVLIRMIDEVGFFLAEDFYWFNPSKLPSPIEWVNKRKIRVKDAVNTVWWFSKTEWPKSDITKVLASIPPNLLQISNSESNGQYLANCKLMGIKAHPARFPAKLPEFFIRMLTEPDDLVVDIFGGSNTTGLVAERESRKWISFEMKPEYVAASAFRFLDNNISEEKITDIYNRILNGESLDLNSI

CATH classification: 3.40.50.150

Organism: Proteus hauseri (NCBI:txid183417)

Foldseek 3Di:
DFPAFFLEAADFEGEHADALLRRLVPAAFQAAAEAEEEDDDDQADPDDDSPDSLVNNLVVVVSVLQSVLGRHHQLHKYKYKYFWDADPPDRHTRCSVVVNVVCCCVPRNWAQLDKAKEFAPDDDVQPCVCPVNVNPDHGRGIITITIIGSDNHHAWDQVLVPPVRDDSYDYDHADPDDDPLCVLCVLVVHDAQPDDHHLVVLLNVCRTRHDAQGEYEYEAQQLNSNVLSCVVRHYHYYYYHHDQQRSLSSVSSVDDPPDDSVVSVVSSVCSVVRHYYHVNDD

B-factor: mean 28.08, std 19.94, range [2.0, 98.99]

Solvent-accessible surface area: 13639 Å² total; per-residue (Å²): 164,19,81,102,147,21,6,0,41,12,88,50,11,13,0,14,26,18,51,5,62,118,16,0,90,37,8,93,104,92,31,0,4,0,0,0,0,36,15,74,78,79,116,17,28,85,56,104,104,65,90,69,40,12,73,12,0,0,72,36,0,5,41,10,0,120,14,0,28,85,10,0,62,64,49,0,1,0,0,0,11,4,22,22,15,42,71,162,71,65,38,48,98,10,81,2,3,87,69,0,27,99,60,0,68,109,105,24,39,3,80,67,40,76,44,6,66,17,63,11,60,76,46,97,95,15,35,94,74,29,21,88,124,153,163,80,92,128,144,16,12,67,10,12,0,4,19,0,0,41,44,118,208,19,59,51,62,72,86,80,17,85,93,107,133,30,90,54,82,16,111,15,31,49,69,149,75,125,44,40,13,66,59,14,2,78,73,46,74,45,83,24,27,107,80,66,20,6,28,120,0,0,32,27,0,0,94,8,2,1,90,82,94,17,37,1,0,4,2,39,9,6,3,0,6,1,0,32,0,0,32,140,28,61,12,106,2,22,1,0,20,136,93,45,58,38,0,0,3,0,0,1,50,36,48,62,102,150,35,71,107,143,58,10,43,47,7,20,77,105,1,68,107,66,65,53,24,90,20,89,88,168